Protein AF-A0A2T6IHK6-F1 (afdb_monomer_lite)

InterPro domains:
  IPR036866 Ribonuclease Z/Hydroxyacylglutathione hydrolase-like [G3DSA:3.60.15.10] (27-143)
  IPR036866 Ribonuclease Z/Hydroxyacylglutathione hydrolase-like [SSF56281] (45-145)
  IPR047151 Zinc phosphodiesterase ELAC protein 2-like [PTHR12553] (30-255)

Secondary structure (DSSP, 8-state):
-------------------S-S---------------------SPPPPEEEEEEPPPBPPPB-HHHHHHTTPPSSHHHHHHHTT--EEPTTT--EE-HHHHBPPPBPPPEEEEEE-SSHHHHHHHHHH----TTTEEEEEE-S-HHHHTSHHHHHHHHHT--SS-EEEE-STTSPPPSS-S-HHHHHHHHHHHHH-TTTS----S-----------------------------HHHHHTS-GGGEE--S-SS---GGGG--

Structure (mmCIF, N/CA/C/O backbone):
data_AF-A0A2T6IHK6-F1
#
_entry.id   AF-A0A2T6IHK6-F1
#
loop_
_atom_site.group_PDB
_atom_site.id
_atom_site.type_symbol
_atom_site.label_atom_id
_atom_site.label_alt_id
_atom_site.label_comp_id
_atom_site.label_asym_id
_atom_site.label_entity_id
_atom_site.label_seq_id
_atom_site.pdbx_PDB_ins_code
_atom_site.Cartn_x
_atom_site.Cartn_y
_atom_site.Cartn_z
_atom_site.occupancy
_atom_site.B_iso_or_equiv
_atom_site.auth_seq_id
_atom_site.auth_comp_id
_atom_site.auth_asym_id
_atom_site.auth_atom_id
_atom_site.pdbx_PDB_model_num
ATOM 1 N N . MET A 1 1 ? 18.477 96.559 -19.582 1.00 25.86 1 MET A N 1
ATOM 2 C CA . MET A 1 1 ? 18.852 97.080 -18.252 1.00 25.86 1 MET A CA 1
ATOM 3 C C . MET A 1 1 ? 18.098 96.263 -17.217 1.00 25.86 1 MET A C 1
ATOM 5 O O . MET A 1 1 ? 16.926 96.000 -17.450 1.00 25.86 1 MET A O 1
ATOM 9 N N . PRO A 1 2 ? 18.812 95.766 -16.204 1.00 45.34 2 PRO A N 1
ATOM 10 C CA . PRO A 1 2 ? 19.127 94.339 -16.030 1.00 45.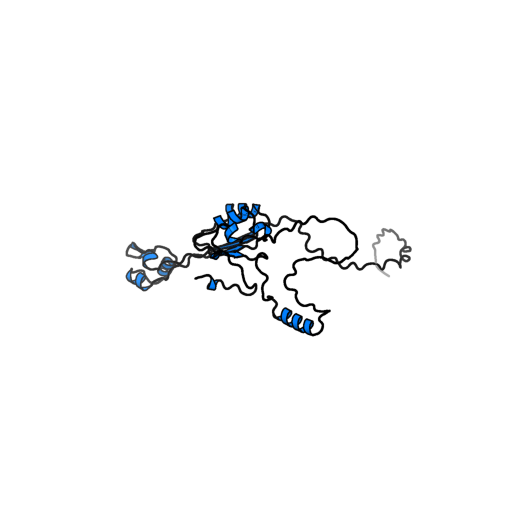34 2 PRO A CA 1
ATOM 11 C C . PRO A 1 2 ? 18.666 93.841 -14.643 1.00 45.34 2 PRO A C 1
ATOM 13 O O . PRO A 1 2 ? 18.027 94.611 -13.936 1.00 45.34 2 PRO A O 1
ATOM 16 N N . THR A 1 3 ? 18.817 92.563 -14.275 1.00 34.75 3 THR A N 1
ATOM 17 C CA . THR A 1 3 ? 19.933 91.982 -13.472 1.00 34.75 3 THR A CA 1
ATOM 18 C C . THR A 1 3 ? 19.587 90.500 -13.176 1.00 34.75 3 THR A C 1
ATOM 20 O O . THR A 1 3 ? 18.406 90.173 -13.159 1.00 34.75 3 THR A O 1
ATOM 23 N N . ASP A 1 4 ? 20.462 89.530 -12.888 1.00 32.34 4 ASP A N 1
ATOM 24 C CA . ASP A 1 4 ? 21.923 89.363 -12.892 1.00 32.34 4 ASP A CA 1
ATOM 25 C C . ASP A 1 4 ? 22.242 87.869 -12.584 1.00 32.34 4 ASP A C 1
ATOM 27 O O . ASP A 1 4 ? 21.415 87.200 -11.968 1.00 32.34 4 ASP A O 1
ATOM 31 N N . ALA A 1 5 ? 23.435 87.418 -13.010 1.00 33.62 5 ALA A N 1
ATOM 32 C CA . ALA A 1 5 ? 24.315 86.334 -12.517 1.00 33.62 5 ALA A CA 1
ATOM 33 C C . ALA A 1 5 ? 23.759 84.917 -12.205 1.00 33.62 5 ALA A C 1
ATOM 35 O O . ALA A 1 5 ? 22.734 84.740 -11.569 1.00 33.62 5 ALA A O 1
ATOM 36 N N . GLY A 1 6 ? 24.424 83.798 -12.509 1.00 28.27 6 GLY A N 1
ATOM 37 C CA . GLY A 1 6 ? 25.801 83.508 -12.919 1.00 28.27 6 GLY A CA 1
ATOM 38 C C . GLY A 1 6 ? 26.148 82.087 -12.426 1.00 28.27 6 GLY A C 1
ATOM 39 O O . GLY A 1 6 ? 25.626 81.659 -11.400 1.00 28.27 6 GLY A O 1
ATOM 40 N N . GLY A 1 7 ? 26.998 81.334 -13.136 1.00 27.78 7 GLY A N 1
ATOM 41 C CA . GLY A 1 7 ? 27.493 80.045 -12.623 1.00 27.78 7 GLY A CA 1
ATOM 42 C C . GLY A 1 7 ? 27.923 79.030 -13.679 1.00 27.78 7 GLY A C 1
ATOM 43 O O . GLY A 1 7 ? 27.184 78.118 -14.024 1.00 27.78 7 GLY A O 1
ATOM 44 N N . GLN A 1 8 ? 29.150 79.187 -14.157 1.00 27.50 8 GLN A N 1
ATOM 45 C CA . GLN A 1 8 ? 29.891 78.267 -15.012 1.00 27.50 8 GLN A CA 1
ATOM 46 C C . GLN A 1 8 ? 30.654 77.247 -14.156 1.00 27.50 8 GLN A C 1
ATOM 48 O O . GLN A 1 8 ? 31.367 77.671 -13.256 1.00 27.50 8 GLN A O 1
ATOM 53 N N . VAL A 1 9 ? 30.626 75.955 -14.509 1.00 30.45 9 VAL A N 1
ATOM 54 C CA . VAL A 1 9 ? 31.810 75.076 -14.421 1.00 30.45 9 VAL A CA 1
ATOM 55 C C . VAL A 1 9 ? 31.810 74.124 -15.618 1.00 30.45 9 VAL A C 1
ATOM 57 O O . VAL A 1 9 ? 30.879 73.352 -15.831 1.00 30.45 9 VAL A O 1
ATOM 60 N N . ARG A 1 10 ? 32.888 74.223 -16.398 1.00 26.08 10 ARG A N 1
ATOM 61 C CA . ARG A 1 10 ? 33.341 73.262 -17.406 1.00 26.08 10 ARG A CA 1
ATOM 62 C C . ARG A 1 10 ? 34.172 72.195 -16.699 1.00 26.08 10 ARG A C 1
ATOM 64 O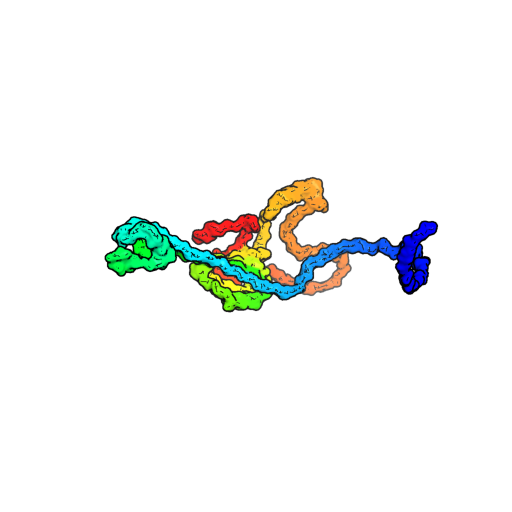 O . ARG A 1 10 ? 34.988 72.558 -15.859 1.00 26.08 10 ARG A O 1
ATOM 71 N N . THR A 1 11 ? 34.092 70.960 -17.170 1.00 28.58 11 THR A N 1
ATOM 72 C CA . THR A 1 11 ? 35.288 70.141 -17.413 1.00 28.58 11 THR A CA 1
ATOM 73 C C . THR A 1 11 ? 35.052 69.344 -18.689 1.00 28.58 11 THR A C 1
ATOM 75 O O . THR A 1 11 ? 34.073 68.607 -18.789 1.00 28.58 11 THR A O 1
ATOM 78 N N . ASP A 1 12 ? 35.930 69.584 -19.661 1.00 27.28 12 ASP A N 1
ATOM 79 C CA . ASP A 1 12 ? 36.077 68.881 -20.934 1.00 27.28 12 ASP A CA 1
ATOM 80 C C . ASP A 1 12 ? 36.330 67.376 -20.733 1.00 27.28 12 ASP A C 1
ATOM 82 O O . ASP A 1 12 ? 36.853 66.981 -19.697 1.00 27.28 12 ASP A O 1
ATOM 86 N N . PHE A 1 13 ? 36.015 66.549 -21.734 1.00 27.88 13 PHE A N 1
ATOM 87 C CA . PHE A 1 13 ? 37.023 65.862 -22.558 1.00 27.88 13 PHE A CA 1
ATOM 88 C C . PHE A 1 13 ? 36.348 65.304 -23.827 1.00 27.88 13 PHE A C 1
ATOM 90 O O . PHE A 1 13 ? 35.306 64.653 -23.752 1.00 27.88 13 PHE A O 1
ATOM 97 N N . GLY A 1 14 ? 36.934 65.635 -24.988 1.00 28.23 14 GLY A N 1
ATOM 98 C CA . GLY A 1 14 ? 36.565 65.168 -26.334 1.00 28.23 14 GLY A CA 1
ATOM 99 C C . GLY A 1 14 ? 36.441 63.641 -26.426 1.00 28.23 14 GLY A C 1
ATOM 100 O O . GLY A 1 14 ? 37.020 62.914 -25.629 1.00 28.23 14 GLY A O 1
ATOM 101 N N . GLY A 1 15 ? 35.630 63.086 -27.323 1.00 27.61 15 GLY A N 1
ATOM 102 C CA . GLY A 1 15 ? 35.691 63.320 -28.762 1.00 27.61 15 GLY A CA 1
ATOM 103 C C . GLY A 1 15 ? 36.773 62.413 -29.346 1.00 27.61 15 GLY A C 1
ATOM 104 O O . GLY A 1 15 ? 37.939 62.640 -29.053 1.00 27.61 15 GLY A O 1
ATOM 105 N N . GLU A 1 16 ? 36.391 61.378 -30.105 1.00 31.25 16 GLU A N 1
ATOM 106 C CA . GLU A 1 16 ? 36.689 61.267 -31.544 1.00 31.25 16 GLU A CA 1
ATOM 107 C C . GLU A 1 16 ? 36.390 59.851 -32.111 1.00 31.25 16 GLU A C 1
ATOM 109 O O . GLU A 1 16 ? 36.968 58.859 -31.682 1.00 31.25 16 GLU A O 1
ATOM 114 N N . LYS A 1 17 ? 35.511 59.837 -33.128 1.00 30.58 17 LYS A N 1
ATOM 115 C CA . LYS A 1 17 ? 35.458 58.972 -34.329 1.00 30.58 17 LYS A CA 1
ATOM 116 C C . LYS A 1 17 ? 35.060 57.488 -34.247 1.00 30.58 17 LYS A C 1
ATOM 118 O O . LYS A 1 17 ? 35.879 56.591 -34.082 1.00 30.58 17 LYS A O 1
ATOM 123 N N . ASP A 1 18 ? 33.787 57.278 -34.596 1.00 40.25 18 ASP A N 1
ATOM 124 C CA . ASP A 1 18 ? 33.345 56.333 -35.634 1.00 40.25 18 ASP A CA 1
ATOM 125 C C . ASP A 1 18 ? 34.256 56.379 -36.874 1.00 40.25 18 ASP A C 1
ATOM 127 O O . ASP A 1 18 ? 34.515 57.483 -37.351 1.00 40.25 18 ASP A O 1
ATOM 131 N N . GLU A 1 19 ? 34.653 55.220 -37.427 1.00 38.97 19 GLU A N 1
ATOM 132 C CA . GLU A 1 19 ? 34.693 55.000 -38.895 1.00 38.97 19 GLU A CA 1
ATOM 133 C C . GLU A 1 19 ? 35.060 53.580 -39.399 1.00 38.97 19 GLU A C 1
ATOM 135 O O . GLU A 1 19 ? 35.205 53.424 -40.607 1.00 38.97 19 GLU A O 1
ATOM 140 N N . ASP A 1 20 ? 35.136 52.517 -38.577 1.00 34.12 20 ASP A N 1
ATOM 141 C CA . ASP A 1 20 ? 35.745 51.245 -39.051 1.00 34.12 20 ASP A CA 1
ATOM 142 C C . ASP A 1 20 ? 34.901 49.949 -38.991 1.00 34.12 20 ASP A C 1
ATOM 144 O O . ASP A 1 20 ? 35.440 48.853 -39.116 1.00 34.12 20 ASP A O 1
ATOM 148 N N . GLU A 1 21 ? 33.567 50.009 -38.876 1.00 36.81 21 GLU A N 1
ATOM 149 C CA . GLU A 1 21 ? 32.743 48.782 -38.737 1.00 36.81 21 GLU A CA 1
ATOM 150 C C . GLU A 1 21 ? 31.652 48.576 -39.806 1.00 36.81 21 GLU A C 1
ATOM 152 O O . GLU A 1 21 ? 30.644 47.906 -39.585 1.00 36.81 21 GLU A O 1
ATOM 157 N N . ARG A 1 22 ? 31.847 49.109 -41.022 1.00 38.59 22 ARG A N 1
ATOM 158 C CA . ARG A 1 22 ? 30.912 48.914 -42.159 1.00 38.59 22 ARG A CA 1
ATOM 159 C C . ARG A 1 22 ? 31.415 48.015 -43.293 1.00 38.59 22 ARG A C 1
ATOM 161 O O . ARG A 1 22 ? 30.838 48.029 -44.379 1.00 38.59 22 ARG A O 1
ATOM 168 N N . ARG A 1 23 ? 32.434 47.178 -43.074 1.00 37.62 23 ARG A N 1
ATOM 169 C CA . ARG A 1 23 ? 32.936 46.265 -44.120 1.00 37.62 23 ARG A CA 1
ATOM 170 C C . ARG A 1 23 ? 33.194 44.844 -43.623 1.00 37.62 23 ARG A C 1
ATOM 172 O O . ARG A 1 23 ? 34.326 44.381 -43.613 1.00 37.62 23 ARG A O 1
ATOM 179 N N . SER A 1 24 ? 32.127 44.128 -43.281 1.00 34.72 24 SER A N 1
ATOM 180 C CA . SER A 1 24 ? 32.157 42.661 -43.130 1.00 34.72 24 SER A CA 1
ATOM 181 C C . SER A 1 24 ? 30.757 42.029 -43.164 1.00 34.72 24 SER A C 1
ATOM 183 O O . SER A 1 24 ? 30.433 41.121 -42.404 1.00 34.72 24 SER A O 1
ATOM 185 N N . THR A 1 25 ? 29.904 42.466 -44.093 1.00 36.78 25 THR A N 1
ATOM 186 C CA . THR A 1 25 ? 28.809 41.620 -44.588 1.00 36.78 25 THR A CA 1
ATOM 187 C C . THR A 1 25 ? 29.366 40.570 -45.553 1.00 36.78 25 THR A C 1
ATOM 189 O O . THR A 1 25 ? 30.254 40.875 -46.341 1.00 36.78 25 THR A O 1
ATOM 192 N N . GLU A 1 26 ? 28.781 39.368 -45.513 1.00 39.59 26 GLU A N 1
ATOM 193 C CA . GLU A 1 26 ? 28.996 38.212 -46.408 1.00 39.59 26 GLU A CA 1
ATOM 194 C C . GLU A 1 26 ? 30.118 37.228 -46.033 1.00 39.59 26 GLU A C 1
ATOM 196 O O . GLU A 1 26 ? 31.197 37.213 -46.620 1.00 39.59 26 GLU A O 1
ATOM 201 N N . LYS A 1 27 ? 29.805 36.303 -45.111 1.00 35.78 27 LYS A N 1
ATOM 202 C CA . LYS A 1 27 ? 29.942 34.836 -45.292 1.00 35.78 27 LYS A CA 1
ATOM 203 C C . LYS A 1 27 ? 29.718 34.107 -43.965 1.00 35.78 27 LYS A C 1
ATOM 205 O O . LYS A 1 27 ? 30.613 34.061 -43.130 1.00 35.78 27 LYS A O 1
ATOM 210 N N . LYS A 1 28 ? 28.545 33.480 -43.828 1.00 33.06 28 LYS A N 1
ATOM 211 C CA . LYS A 1 28 ? 28.324 32.105 -43.319 1.00 33.06 28 LYS A CA 1
ATOM 212 C C . LYS A 1 28 ? 26.829 31.889 -43.064 1.00 33.06 28 LYS A C 1
ATOM 214 O O . LYS A 1 28 ? 26.365 31.772 -41.938 1.00 33.06 28 LYS A O 1
ATOM 219 N N . ALA A 1 29 ? 26.074 31.798 -44.156 1.00 42.62 29 ALA A N 1
ATOM 220 C CA . ALA A 1 29 ? 24.903 30.936 -44.167 1.00 42.62 29 ALA A CA 1
ATOM 221 C C . ALA A 1 29 ? 25.430 29.492 -44.172 1.00 42.62 29 ALA A C 1
ATOM 223 O O . ALA A 1 29 ? 26.107 29.086 -45.116 1.00 42.62 29 ALA A O 1
ATOM 224 N N . GLY A 1 30 ? 25.207 28.744 -43.095 1.00 34.62 30 GLY A N 1
ATOM 225 C CA . GLY A 1 30 ? 25.671 27.365 -43.004 1.00 34.62 30 GLY A CA 1
ATOM 226 C C . GLY A 1 30 ? 25.342 26.731 -41.663 1.00 34.62 30 GLY A C 1
ATOM 227 O O . GLY A 1 30 ? 26.004 27.011 -40.673 1.00 34.62 30 GLY A O 1
ATOM 228 N N . HIS A 1 31 ? 24.351 25.838 -41.690 1.00 35.44 31 HIS A N 1
ATOM 229 C CA . HIS A 1 31 ? 23.889 24.983 -40.595 1.00 35.44 31 HIS A CA 1
ATOM 230 C C . HIS A 1 31 ? 23.099 25.692 -39.479 1.00 35.44 31 HIS A C 1
ATOM 232 O O . HIS A 1 31 ? 23.579 25.911 -38.371 1.00 35.44 31 HIS A O 1
ATOM 238 N N . LEU A 1 32 ? 21.807 25.932 -39.744 1.00 40.88 32 LEU A N 1
ATOM 239 C CA . LEU A 1 32 ? 20.783 25.797 -38.703 1.00 40.88 32 LEU A CA 1
ATOM 240 C C . LEU A 1 32 ? 20.829 24.337 -38.245 1.00 40.88 32 LEU A C 1
ATOM 242 O O . LEU A 1 32 ? 20.165 23.470 -38.811 1.00 40.88 32 LEU A O 1
ATOM 246 N N . GLY A 1 33 ? 21.717 24.054 -37.292 1.00 38.56 33 GLY A N 1
ATOM 247 C CA . GLY A 1 33 ? 21.760 22.770 -36.626 1.00 38.56 33 GLY A CA 1
ATOM 248 C C . GLY A 1 33 ? 20.376 22.522 -36.058 1.00 38.56 33 GLY A C 1
ATOM 249 O O . GLY A 1 33 ? 19.916 23.279 -35.205 1.00 38.56 33 GLY A O 1
ATOM 250 N N . VAL A 1 34 ? 19.709 21.479 -36.557 1.00 43.50 34 VAL A N 1
ATOM 251 C CA . VAL A 1 34 ? 18.612 20.834 -35.839 1.00 43.50 34 VAL A CA 1
ATOM 252 C C . VAL A 1 34 ? 19.128 20.696 -34.420 1.00 43.50 34 VAL A C 1
ATOM 254 O O . VAL A 1 34 ? 20.140 20.019 -34.224 1.00 43.50 34 VAL A O 1
ATOM 257 N N . SER A 1 35 ? 18.534 21.422 -33.470 1.00 45.28 35 SER A N 1
ATOM 258 C CA . SER A 1 35 ? 18.878 21.291 -32.062 1.00 45.28 35 SER A CA 1
ATOM 259 C C . SER A 1 35 ? 18.743 19.812 -31.767 1.00 45.28 35 SER A C 1
ATOM 261 O O . SER A 1 35 ? 17.632 19.282 -31.718 1.00 45.28 35 SER A O 1
ATOM 263 N N . LYS A 1 36 ? 19.883 19.114 -31.719 1.00 41.41 36 LYS A N 1
ATOM 264 C CA . LYS A 1 36 ? 19.937 17.708 -31.373 1.00 41.41 36 LYS A CA 1
ATOM 265 C C . LYS A 1 36 ? 19.292 17.697 -30.006 1.00 41.41 36 LYS A C 1
ATOM 267 O O . LYS A 1 36 ? 19.874 18.255 -29.081 1.00 41.41 36 LYS A O 1
ATOM 272 N N . TRP A 1 37 ? 18.065 17.185 -29.917 1.00 50.75 37 TRP A N 1
ATOM 273 C CA . TRP A 1 37 ? 17.433 16.900 -28.644 1.00 50.75 37 TRP A CA 1
ATOM 274 C C . TRP A 1 37 ? 18.415 15.977 -27.942 1.00 50.75 37 TRP A C 1
ATOM 276 O O . TRP A 1 37 ? 18.538 14.795 -28.263 1.00 50.75 37 TRP A O 1
ATOM 286 N N . GLN A 1 38 ? 19.225 16.568 -27.076 1.00 43.97 38 GLN A N 1
ATOM 287 C CA . GLN A 1 38 ? 20.072 15.850 -26.160 1.00 43.97 38 GLN A CA 1
ATOM 288 C C . GLN A 1 38 ? 19.073 15.352 -25.133 1.00 43.97 38 GLN A C 1
ATOM 290 O O . GLN A 1 38 ? 18.770 16.051 -24.173 1.00 43.97 38 GLN A O 1
ATOM 295 N N . GLY A 1 39 ? 18.436 14.215 -25.444 1.00 52.12 39 GLY A N 1
ATOM 296 C CA . GLY A 1 39 ? 17.611 13.502 -24.485 1.00 52.12 39 GLY A CA 1
ATOM 297 C C . GLY A 1 39 ? 18.401 13.457 -23.192 1.00 52.12 39 GLY A C 1
ATOM 298 O O . GLY A 1 39 ? 19.551 13.028 -23.223 1.00 52.12 39 GLY A O 1
ATOM 299 N N . GLU A 1 40 ? 17.804 14.040 -22.156 1.00 51.62 40 GLU A N 1
ATOM 300 C CA . GLU A 1 40 ? 18.292 14.184 -20.790 1.00 51.62 40 GLU A CA 1
ATOM 301 C C . GLU A 1 40 ? 19.659 13.533 -20.570 1.00 51.62 40 GLU A C 1
ATOM 303 O O . GLU A 1 40 ? 19.760 12.310 -20.434 1.00 51.62 40 GLU A O 1
ATOM 308 N N . GLN A 1 41 ? 20.726 14.337 -20.567 1.00 48.72 41 GLN A N 1
ATOM 309 C CA . GLN A 1 41 ? 21.981 13.891 -19.974 1.00 48.72 41 GLN A CA 1
ATOM 310 C C . GLN A 1 41 ? 21.650 13.425 -18.550 1.00 48.72 41 GLN A C 1
ATOM 312 O O . GLN A 1 41 ? 21.318 14.238 -17.689 1.00 48.72 41 GLN A O 1
ATOM 317 N N . ARG A 1 42 ? 21.633 12.105 -18.323 1.00 55.94 42 ARG A N 1
ATOM 318 C CA . ARG A 1 42 ? 21.369 11.500 -17.013 1.00 55.94 42 ARG A CA 1
ATOM 319 C C . ARG A 1 42 ? 22.617 11.628 -16.143 1.00 55.94 42 ARG A C 1
ATOM 321 O O . ARG A 1 42 ? 23.214 10.624 -15.785 1.00 55.94 42 ARG A O 1
ATOM 328 N N . ASP A 1 43 ? 22.982 12.855 -15.803 1.00 58.91 43 ASP A N 1
ATOM 329 C CA . ASP A 1 43 ? 24.092 13.140 -14.902 1.00 58.91 43 ASP A CA 1
ATOM 330 C C . ASP A 1 43 ? 23.544 13.709 -13.590 1.00 58.91 43 ASP A C 1
ATOM 332 O O . ASP A 1 43 ? 23.408 14.920 -13.430 1.00 58.91 43 ASP A O 1
ATOM 336 N N . GLN A 1 44 ? 23.169 12.798 -12.682 1.00 55.12 44 GLN A N 1
ATOM 337 C CA . GLN A 1 44 ? 23.296 12.896 -11.218 1.00 55.12 44 GLN A CA 1
ATOM 338 C C . GLN A 1 44 ? 22.737 11.615 -10.563 1.00 55.12 44 GLN A C 1
ATOM 340 O O . GLN A 1 44 ? 21.757 11.063 -11.080 1.00 55.12 44 GLN A O 1
ATOM 345 N N . PRO A 1 45 ? 23.329 11.120 -9.453 1.00 55.59 45 PRO A N 1
ATOM 346 C CA . PRO A 1 45 ? 22.728 10.043 -8.671 1.00 55.59 45 PRO A CA 1
ATOM 347 C C . PRO A 1 45 ? 21.321 10.485 -8.277 1.00 55.59 45 PRO A C 1
ATOM 349 O O . PRO A 1 45 ? 21.140 11.520 -7.639 1.00 55.59 45 PRO A O 1
ATOM 352 N N . ARG A 1 46 ? 20.312 9.751 -8.746 1.00 68.38 46 ARG A N 1
ATOM 353 C CA . ARG A 1 46 ? 18.928 10.067 -8.404 1.00 68.38 46 ARG A CA 1
ATOM 354 C C . ARG A 1 46 ? 18.680 9.545 -6.996 1.00 68.38 46 ARG A C 1
ATOM 356 O O . ARG A 1 46 ? 18.992 8.395 -6.684 1.00 68.38 46 ARG A O 1
ATOM 363 N N . ASP A 1 47 ? 18.141 10.399 -6.142 1.00 79.00 47 ASP A N 1
ATOM 364 C CA . ASP A 1 47 ? 17.720 9.975 -4.817 1.00 79.00 47 ASP A CA 1
ATOM 365 C C . ASP A 1 47 ? 16.663 8.870 -4.940 1.00 79.00 47 ASP A C 1
ATOM 367 O O . ASP A 1 47 ? 15.780 8.916 -5.799 1.00 79.00 47 ASP A O 1
ATOM 371 N N . CYS A 1 48 ? 16.755 7.862 -4.074 1.00 85.25 48 CYS A N 1
ATOM 372 C CA . CYS A 1 48 ? 15.659 6.924 -3.867 1.00 85.25 48 CYS A CA 1
ATOM 373 C C . CYS A 1 48 ? 14.543 7.643 -3.123 1.00 85.25 48 CYS A C 1
ATOM 375 O O . CYS A 1 48 ? 14.777 8.228 -2.062 1.00 85.25 48 CYS A O 1
ATOM 377 N N . VAL A 1 49 ? 13.320 7.529 -3.626 1.00 89.88 49 VAL A N 1
ATOM 378 C CA . VAL A 1 49 ? 12.145 8.100 -2.975 1.00 89.88 49 VAL A CA 1
ATOM 379 C C . VAL A 1 49 ? 11.212 6.970 -2.566 1.00 89.88 49 VAL A C 1
ATOM 381 O O . VAL A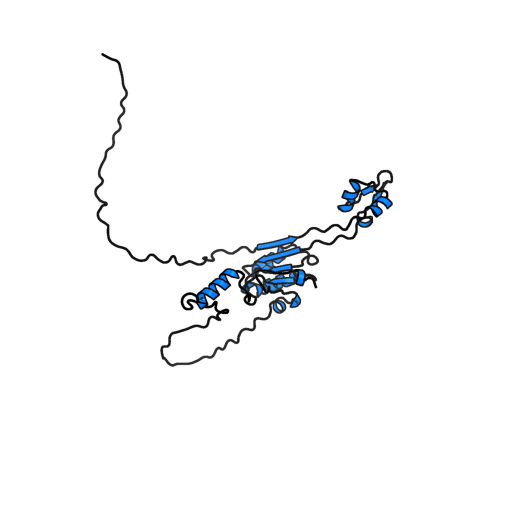 1 49 ? 10.867 6.099 -3.365 1.00 89.88 49 VAL A O 1
ATOM 384 N N . ALA A 1 50 ? 10.808 6.982 -1.297 1.00 94.62 50 ALA A N 1
ATOM 385 C CA . ALA A 1 50 ? 9.835 6.049 -0.755 1.00 94.62 50 ALA A CA 1
ATOM 386 C C . ALA A 1 50 ? 8.784 6.802 0.069 1.00 94.62 50 ALA A C 1
ATOM 388 O O . ALA A 1 50 ? 9.122 7.588 0.955 1.00 94.62 50 ALA A O 1
ATOM 389 N N . TYR A 1 51 ? 7.510 6.537 -0.209 1.00 96.00 51 TYR A N 1
ATOM 390 C CA . TYR A 1 51 ? 6.369 7.114 0.493 1.00 96.00 51 TYR A CA 1
ATOM 391 C C . TYR A 1 51 ? 5.595 6.020 1.217 1.00 96.00 51 TYR A C 1
ATOM 393 O O . TYR A 1 51 ? 5.150 5.056 0.597 1.00 96.00 51 TYR A O 1
ATOM 401 N N . VAL A 1 52 ? 5.385 6.204 2.519 1.00 96.44 52 VAL A N 1
ATOM 402 C CA . VAL A 1 52 ? 4.487 5.365 3.317 1.00 96.44 52 VAL A CA 1
ATOM 403 C C . VAL A 1 52 ? 3.211 6.150 3.573 1.00 96.44 52 VAL A C 1
ATOM 405 O O . VAL A 1 52 ? 3.202 7.122 4.327 1.00 96.44 52 VAL A O 1
ATOM 408 N N . LEU A 1 53 ? 2.126 5.725 2.942 1.00 96.25 53 LEU A N 1
ATOM 409 C CA . LEU A 1 53 ? 0.796 6.257 3.176 1.00 96.25 53 LEU A CA 1
ATOM 410 C C . LEU A 1 53 ? 0.158 5.407 4.269 1.00 96.25 53 LEU A C 1
ATOM 412 O O . LEU A 1 53 ? 0.051 4.192 4.124 1.00 96.25 53 LEU A O 1
ATOM 416 N N . SER A 1 54 ? -0.245 6.031 5.372 1.00 94.88 54 SER A N 1
ATOM 417 C CA . SER A 1 54 ? -0.927 5.341 6.465 1.00 94.88 54 SER A CA 1
ATOM 418 C C . SER A 1 54 ? -2.260 6.005 6.751 1.00 94.88 54 SER A C 1
ATOM 420 O O . SER A 1 54 ? -2.354 7.227 6.877 1.00 94.88 54 SER A O 1
ATOM 422 N N . TRP A 1 55 ? -3.298 5.184 6.851 1.00 94.94 55 TRP A N 1
ATOM 423 C CA . TRP A 1 55 ? -4.621 5.638 7.239 1.00 94.94 55 TRP A CA 1
ATOM 424 C C . TRP A 1 55 ? -4.813 5.415 8.742 1.00 94.94 55 TRP A C 1
ATOM 426 O O . TRP A 1 55 ? -4.334 4.408 9.277 1.00 94.94 55 TRP A O 1
ATOM 436 N N . PRO A 1 56 ? -5.487 6.339 9.449 1.00 91.31 56 PRO A N 1
ATOM 437 C CA . PRO A 1 56 ? -5.791 6.162 10.862 1.00 91.31 56 PRO A CA 1
ATOM 438 C C . PRO A 1 56 ? -6.792 5.020 11.063 1.00 91.31 56 PRO A C 1
ATOM 440 O O . PRO A 1 56 ? -7.552 4.667 10.160 1.00 91.31 56 PRO A O 1
ATOM 443 N N . GLN A 1 57 ? -6.814 4.461 12.273 1.00 89.25 57 GLN A N 1
ATOM 444 C CA . GLN A 1 57 ? -7.847 3.510 12.670 1.00 89.25 57 GLN A CA 1
ATOM 445 C C . GLN A 1 57 ? -9.232 4.149 12.545 1.00 89.25 57 GLN A C 1
ATOM 447 O O . GLN A 1 57 ? -9.462 5.261 13.022 1.00 89.25 57 GLN A O 1
ATOM 452 N N . ILE A 1 58 ? -10.164 3.418 11.939 1.00 89.81 58 ILE A N 1
ATOM 453 C CA . ILE A 1 58 ? -11.561 3.823 11.863 1.00 89.81 58 ILE A CA 1
ATOM 454 C C . ILE A 1 58 ? -12.220 3.394 13.179 1.00 89.81 58 ILE A C 1
ATOM 456 O O . ILE A 1 58 ? -12.275 2.192 13.462 1.00 89.81 58 ILE A O 1
ATOM 460 N N . PRO A 1 59 ? -12.698 4.337 14.010 1.00 87.25 59 PRO A N 1
ATOM 461 C CA . PRO A 1 59 ? -13.339 3.992 15.269 1.00 87.25 59 PRO A CA 1
ATOM 462 C C . PRO A 1 59 ? -14.620 3.199 15.007 1.00 87.25 59 PRO A C 1
ATOM 464 O O . PRO A 1 59 ? -15.352 3.455 14.047 1.00 87.25 59 PRO A O 1
ATOM 467 N N . GLY A 1 60 ? -14.897 2.235 15.881 1.00 90.44 60 GLY A N 1
ATOM 468 C CA . GLY A 1 60 ? -16.097 1.422 15.772 1.00 90.44 60 GLY A CA 1
ATOM 469 C C . GLY A 1 60 ? -17.373 2.237 15.977 1.00 90.44 60 GLY A C 1
ATOM 470 O O . GLY A 1 60 ? -17.379 3.347 16.519 1.00 90.44 60 GLY A O 1
ATOM 471 N N . ARG A 1 61 ? -18.499 1.674 15.536 1.00 93.25 61 ARG A N 1
ATOM 472 C CA . ARG A 1 61 ? -19.805 2.323 15.678 1.00 93.25 61 ARG A CA 1
ATOM 473 C C . ARG A 1 61 ? -20.131 2.532 17.158 1.00 93.25 61 ARG A C 1
ATOM 475 O O . ARG A 1 61 ? -20.165 1.572 17.921 1.00 93.25 61 ARG A O 1
ATOM 482 N N . PHE A 1 62 ? -20.439 3.768 17.537 1.00 95.44 62 PHE A N 1
ATOM 483 C CA . PHE A 1 62 ? -20.955 4.091 18.866 1.00 95.44 62 PHE A CA 1
ATOM 484 C C . PHE A 1 62 ? -22.429 3.677 18.993 1.00 95.44 62 PHE A C 1
ATOM 486 O O . PHE A 1 62 ? -23.221 3.892 18.069 1.00 95.44 62 PHE A O 1
ATOM 493 N N . PHE A 1 63 ? -22.800 3.119 20.145 1.00 95.69 63 PHE A N 1
ATOM 494 C CA . PHE A 1 63 ? -24.145 2.658 20.483 1.00 95.69 63 PHE A CA 1
ATOM 495 C C . PHE A 1 63 ? -24.743 3.528 21.608 1.00 95.69 63 PHE A C 1
ATOM 497 O O . PHE A 1 63 ? -24.555 3.222 22.790 1.00 95.69 63 PHE A O 1
ATOM 504 N N . PRO A 1 64 ? -25.507 4.589 21.271 1.00 95.00 64 PRO A N 1
ATOM 505 C CA . PRO A 1 64 ? -26.092 5.504 22.253 1.00 95.00 64 PRO A CA 1
ATOM 506 C C . PRO A 1 64 ? -26.942 4.816 23.318 1.00 95.00 64 PRO A C 1
ATOM 508 O O . PRO A 1 64 ? -26.914 5.218 24.478 1.00 95.00 64 PRO A O 1
ATOM 511 N N . ASP A 1 65 ? -27.676 3.768 22.948 1.00 96.19 65 ASP A N 1
ATOM 512 C CA . ASP A 1 65 ? -28.570 3.076 23.877 1.00 96.19 65 ASP A CA 1
ATOM 513 C C . ASP A 1 65 ? -27.797 2.283 24.938 1.00 96.19 65 ASP A C 1
ATOM 515 O O . ASP A 1 65 ? -28.205 2.265 26.098 1.00 96.19 65 ASP A O 1
ATOM 519 N N . LYS A 1 66 ? -26.619 1.734 24.593 1.00 95.81 66 LYS A N 1
ATOM 520 C CA . LYS A 1 66 ? -25.708 1.122 25.576 1.00 95.81 66 LYS A CA 1
ATOM 521 C C . LYS A 1 66 ? -25.178 2.168 26.558 1.00 95.81 66 LYS A C 1
ATOM 523 O O . LYS A 1 66 ? -25.182 1.936 27.761 1.00 95.81 66 LYS A O 1
ATOM 528 N N . ALA A 1 67 ? -24.785 3.343 26.063 1.00 94.44 67 ALA A N 1
ATOM 529 C CA . ALA A 1 67 ? -24.304 4.431 26.914 1.00 94.44 67 ALA A CA 1
ATOM 530 C C . ALA A 1 67 ? -25.398 4.956 27.865 1.00 94.44 67 ALA A C 1
ATOM 532 O O . ALA A 1 67 ? -25.137 5.166 29.049 1.00 94.44 67 ALA A O 1
ATOM 533 N N . LYS A 1 68 ? -26.642 5.086 27.381 1.00 93.56 68 LYS A N 1
ATOM 534 C CA . LYS A 1 68 ? -27.803 5.448 28.214 1.00 93.56 68 LYS A CA 1
ATOM 535 C C . LYS A 1 68 ? -28.105 4.393 29.279 1.00 93.56 68 LYS A C 1
ATOM 537 O O . LYS A 1 68 ? -28.355 4.753 30.425 1.00 93.56 68 LYS A O 1
ATOM 542 N N . ALA A 1 69 ? -28.048 3.106 28.930 1.00 94.88 69 ALA A N 1
ATOM 543 C CA . ALA A 1 69 ? -28.216 2.014 29.893 1.00 94.88 69 ALA A CA 1
ATOM 544 C C . ALA A 1 69 ? -27.135 2.042 30.990 1.00 94.88 69 ALA A C 1
ATOM 546 O O . ALA A 1 69 ? -27.395 1.687 32.138 1.00 94.88 69 ALA A O 1
ATOM 547 N N . LEU A 1 70 ? -25.943 2.546 30.659 1.00 93.62 70 LEU A N 1
ATOM 548 C CA . LEU A 1 70 ? -24.851 2.795 31.598 1.00 93.62 70 LEU A CA 1
ATOM 549 C C . LEU A 1 70 ? -24.931 4.162 32.303 1.00 93.62 70 LEU A C 1
ATOM 551 O O . LEU A 1 70 ? -23.952 4.575 32.924 1.00 93.62 70 LEU A O 1
ATOM 555 N N . ARG A 1 71 ? -26.080 4.849 32.242 1.00 93.31 71 ARG A N 1
ATOM 556 C CA . ARG A 1 71 ? -26.331 6.158 32.875 1.00 93.31 71 ARG A CA 1
ATOM 557 C C . ARG A 1 71 ? -25.374 7.271 32.438 1.00 93.31 71 ARG A C 1
ATOM 559 O O . ARG A 1 71 ? -25.279 8.296 33.105 1.00 93.31 71 ARG A O 1
ATOM 566 N N . VAL A 1 72 ? -24.698 7.118 31.298 1.00 94.12 72 VAL A N 1
ATOM 567 C CA . VAL A 1 72 ? -23.875 8.194 30.742 1.00 94.12 72 VAL A CA 1
ATOM 568 C C . VAL A 1 72 ? -24.816 9.290 30.225 1.00 94.12 72 VAL A C 1
ATOM 570 O O . VAL A 1 72 ? -25.663 9.002 29.370 1.00 94.12 72 VAL A O 1
ATOM 573 N N . PRO A 1 73 ? -24.706 10.541 30.707 1.00 91.56 73 PRO A N 1
ATOM 574 C CA . PRO A 1 73 ? -25.556 11.622 30.233 1.00 91.56 73 PRO A CA 1
ATOM 575 C C . PRO A 1 73 ? -25.258 11.931 28.762 1.00 91.56 73 PRO A C 1
ATOM 577 O O . PRO A 1 73 ? -24.106 11.932 28.319 1.00 91.56 73 PRO A O 1
ATOM 580 N N . VAL A 1 74 ? -26.317 12.208 28.001 1.00 92.25 74 VAL A N 1
ATOM 581 C CA . VAL A 1 74 ? -26.201 12.599 26.592 1.00 92.25 74 VAL A CA 1
ATOM 582 C C . VAL A 1 74 ? -25.466 13.935 26.508 1.00 92.25 74 VAL A C 1
ATOM 584 O O . VAL A 1 74 ? -25.814 14.880 27.212 1.00 92.25 74 VAL A O 1
ATOM 587 N N . GLY A 1 75 ? -24.460 14.021 25.638 1.00 92.69 75 GLY A N 1
ATOM 588 C CA . GLY A 1 75 ? -23.674 15.239 25.461 1.00 92.69 75 GLY A CA 1
ATOM 589 C C . GLY A 1 75 ? -22.190 14.949 25.219 1.00 92.69 75 GLY A C 1
ATOM 590 O O . GLY A 1 75 ? -21.863 13.924 24.616 1.00 92.69 75 GLY A O 1
ATOM 591 N N . PRO A 1 76 ? -21.274 15.818 25.687 1.00 94.06 76 PRO A N 1
ATOM 592 C CA . PRO A 1 76 ? -19.842 15.722 25.389 1.00 94.06 76 PRO A CA 1
ATOM 593 C C . PRO A 1 76 ? -19.196 14.378 25.758 1.00 94.06 76 PRO A C 1
ATOM 595 O O . PRO A 1 76 ? -18.284 13.925 25.067 1.00 94.06 76 PRO A O 1
ATOM 598 N N . LEU A 1 77 ? -19.695 13.697 26.796 1.00 93.06 77 LEU A N 1
ATOM 599 C CA . LEU A 1 77 ? -19.167 12.398 27.233 1.00 93.06 77 LEU A CA 1
ATOM 600 C C . LEU A 1 77 ? -19.346 11.292 26.182 1.00 93.06 77 LEU A C 1
ATOM 602 O O . LEU A 1 77 ? -18.499 10.408 26.086 1.00 93.06 77 LEU A O 1
ATOM 606 N N . PHE A 1 78 ? -20.385 11.365 25.340 1.00 94.56 78 PHE A N 1
ATOM 607 C CA . PHE A 1 78 ? -20.551 10.428 24.221 1.00 94.56 78 PHE A CA 1
ATOM 608 C C . PHE A 1 78 ? -19.444 10.609 23.180 1.00 94.56 78 PHE A C 1
ATOM 610 O O . PHE A 1 78 ? -18.930 9.627 22.652 1.00 94.56 78 PHE A O 1
ATOM 617 N N . GLY A 1 79 ? -19.062 11.859 22.897 1.00 92.25 79 GLY A N 1
ATOM 618 C CA . GLY A 1 79 ? -17.969 12.170 21.975 1.00 92.25 79 GLY A CA 1
ATOM 619 C C . GLY A 1 79 ? -16.630 11.636 22.479 1.00 92.25 79 GLY A C 1
ATOM 620 O O . GLY A 1 79 ? -15.904 11.005 21.719 1.00 92.25 79 GLY A O 1
ATOM 621 N N . ARG A 1 80 ? -16.350 11.805 23.776 1.00 93.69 80 ARG A N 1
ATOM 622 C CA . ARG A 1 80 ? -15.137 11.277 24.421 1.00 93.69 80 ARG A CA 1
ATOM 623 C C . ARG A 1 80 ? -15.057 9.751 24.329 1.00 93.69 80 ARG A C 1
ATOM 625 O O . ARG A 1 80 ? -14.061 9.226 23.843 1.00 93.69 80 ARG A O 1
ATOM 632 N N . LEU A 1 81 ? -16.147 9.054 24.660 1.00 93.38 81 LEU A N 1
ATOM 633 C CA . LEU A 1 81 ? -16.238 7.595 24.513 1.00 93.38 81 LEU A CA 1
ATOM 634 C C . LEU A 1 81 ? -16.060 7.142 23.059 1.00 93.38 81 LEU A C 1
ATOM 636 O O . LEU A 1 81 ? -15.331 6.190 22.789 1.00 93.38 81 LEU A O 1
ATOM 640 N N . LYS A 1 82 ? -16.681 7.842 22.103 1.00 91.06 82 LYS A N 1
ATOM 641 C CA . LYS A 1 82 ? -16.523 7.559 20.669 1.00 91.06 82 LYS A CA 1
ATOM 642 C C . LYS A 1 82 ? -15.081 7.760 20.183 1.00 91.06 82 LYS A C 1
ATOM 644 O O . LYS A 1 82 ? -14.653 7.058 19.272 1.00 91.06 82 LYS A O 1
ATOM 649 N N . ASN A 1 83 ? -14.341 8.684 20.791 1.00 89.25 83 ASN A N 1
ATOM 650 C CA . ASN A 1 83 ? -12.943 8.969 20.466 1.00 89.25 83 ASN A CA 1
ATOM 651 C C . ASN A 1 83 ? -11.946 8.031 21.167 1.00 89.25 83 ASN A C 1
ATOM 653 O O . ASN A 1 83 ? -10.742 8.199 20.998 1.00 89.25 83 ASN A O 1
ATOM 657 N N . GLY A 1 84 ? -12.423 7.041 21.927 1.00 90.38 84 GLY A N 1
ATOM 658 C CA . GLY A 1 84 ? -11.555 6.082 22.608 1.00 90.38 84 GLY A CA 1
ATOM 659 C C . GLY A 1 84 ? -11.133 6.501 24.019 1.00 90.38 84 GLY A C 1
ATOM 660 O O . GLY A 1 84 ? -10.283 5.844 24.613 1.00 90.38 84 GLY A O 1
ATOM 661 N N . GLU A 1 85 ? -11.723 7.553 24.590 1.00 93.31 85 GLU A N 1
ATOM 662 C CA . GLU A 1 85 ? -11.441 7.961 25.967 1.00 93.31 85 GLU A CA 1
ATOM 663 C C . GLU A 1 85 ? -12.395 7.288 26.958 1.00 93.31 85 GLU A C 1
ATOM 665 O O . GLU A 1 85 ? -13.617 7.339 26.803 1.00 93.31 85 GLU A O 1
ATOM 670 N N . SER A 1 86 ? -11.841 6.723 28.031 1.00 95.38 86 SER A N 1
ATOM 671 C CA . SER A 1 86 ? -12.624 6.308 29.197 1.00 95.38 86 SER A CA 1
ATOM 672 C C . SER A 1 86 ? -13.110 7.531 29.971 1.00 95.38 86 SER A C 1
ATOM 674 O O . SER A 1 86 ? -12.367 8.496 30.167 1.00 95.38 86 SER A O 1
ATOM 676 N N . ILE A 1 87 ? -14.357 7.489 30.434 1.00 95.06 87 ILE A N 1
ATOM 677 C CA . ILE A 1 87 ? -14.980 8.585 31.184 1.00 95.06 87 ILE A CA 1
ATOM 678 C C . ILE A 1 87 ? -15.499 8.088 32.524 1.00 95.06 87 ILE A C 1
ATOM 680 O O . ILE A 1 87 ? -15.879 6.929 32.662 1.00 95.06 87 ILE A O 1
ATOM 684 N N . GLU A 1 88 ? -15.552 8.981 33.502 1.00 94.75 88 GLU A N 1
ATOM 685 C CA . GLU A 1 88 ? -16.239 8.751 34.768 1.00 94.75 88 GLU A CA 1
ATOM 686 C C . GLU A 1 88 ? -17.681 9.264 34.670 1.00 94.75 88 GLU A C 1
ATOM 688 O O . GLU A 1 88 ? -17.928 10.356 34.148 1.00 94.75 88 GLU A O 1
ATOM 693 N N . VAL A 1 89 ? -18.643 8.470 35.140 1.00 92.00 89 VAL A N 1
ATOM 694 C CA . VAL A 1 89 ? -20.059 8.847 35.173 1.00 92.00 89 VAL A CA 1
ATOM 695 C C . VAL A 1 89 ? -20.288 9.840 36.320 1.00 92.00 89 VAL A C 1
ATOM 697 O O . VAL A 1 89 ? -20.074 9.480 37.483 1.00 92.00 89 VAL A O 1
ATOM 700 N N . PRO A 1 90 ? -20.756 11.072 36.033 1.00 88.56 90 PRO A N 1
ATOM 701 C CA . PRO A 1 90 ? -20.983 12.079 37.065 1.00 88.56 90 PRO A CA 1
ATOM 702 C C . PRO A 1 90 ? -21.960 11.595 38.142 1.00 88.56 90 PRO A C 1
ATOM 704 O O . PRO A 1 90 ? -23.032 11.082 37.828 1.00 88.56 90 PRO A O 1
ATOM 707 N N . GLY A 1 91 ? -21.598 11.776 39.413 1.00 85.50 91 GLY A N 1
ATOM 708 C CA . GLY A 1 91 ? -22.434 11.424 40.568 1.00 85.50 91 GLY A CA 1
ATOM 709 C C . GLY A 1 91 ? -22.416 9.945 40.974 1.00 85.50 91 GLY A C 1
ATOM 710 O O . GLY A 1 91 ? -22.838 9.636 42.083 1.00 85.50 91 GLY A O 1
ATOM 711 N N . GLU A 1 92 ? -21.904 9.045 40.130 1.00 80.25 92 GLU A N 1
ATOM 712 C CA . GLU A 1 92 ? -21.815 7.603 40.420 1.00 80.25 92 GLU A CA 1
ATOM 713 C C . GLU A 1 92 ? -20.363 7.129 40.611 1.00 80.25 92 GLU A C 1
ATOM 715 O O . GLU A 1 92 ? -20.129 6.078 41.201 1.00 80.25 92 GLU A O 1
ATOM 720 N N . GLY A 1 93 ? -19.382 7.885 40.101 1.00 84.62 93 GLY A N 1
ATOM 721 C CA . GLY A 1 93 ? -17.951 7.574 40.217 1.00 84.62 93 GLY A CA 1
ATOM 722 C C . GLY A 1 93 ? -17.482 6.385 39.370 1.00 84.62 93 GLY A C 1
ATOM 723 O O . GLY A 1 93 ? -16.319 5.987 39.412 1.00 84.62 93 GLY A O 1
ATOM 724 N N . ARG A 1 94 ? -18.386 5.774 38.596 1.00 91.62 94 ARG A N 1
ATOM 725 C CA . ARG A 1 94 ? -18.092 4.590 37.785 1.00 91.62 94 ARG A CA 1
ATOM 726 C C . ARG A 1 94 ? -17.383 4.974 36.490 1.00 91.62 94 ARG A C 1
ATOM 728 O O . ARG A 1 94 ? -17.861 5.838 35.761 1.00 91.62 94 ARG A O 1
ATOM 735 N N . ILE A 1 95 ? -16.313 4.259 36.146 1.00 95.44 95 ILE A N 1
ATOM 736 C CA . ILE A 1 95 ? -15.616 4.421 34.864 1.00 95.44 95 ILE A CA 1
ATOM 737 C C . ILE A 1 95 ? -16.302 3.580 33.779 1.00 95.44 95 ILE A C 1
ATOM 739 O O . ILE A 1 95 ? -16.481 2.372 33.933 1.00 95.44 95 ILE A O 1
ATOM 743 N N . VAL A 1 96 ? -16.660 4.221 32.668 1.00 95.19 96 VAL A N 1
ATOM 744 C CA . VAL A 1 96 ? -17.159 3.580 31.445 1.00 95.19 96 VAL A CA 1
ATOM 745 C C . VAL A 1 96 ? -16.071 3.662 30.380 1.00 95.19 96 VAL A C 1
ATOM 747 O O . VAL A 1 96 ? -15.531 4.738 30.117 1.00 95.19 96 VAL A O 1
ATOM 750 N N . THR A 1 97 ? -15.752 2.522 29.769 1.00 95.44 97 THR A N 1
ATOM 751 C CA . THR A 1 97 ? -14.748 2.427 28.701 1.00 95.44 97 THR A CA 1
ATOM 752 C C . THR A 1 97 ? -15.406 2.427 27.315 1.00 95.44 97 THR A C 1
ATOM 754 O O . THR A 1 97 ? -16.560 2.002 27.185 1.00 95.44 97 THR A O 1
ATOM 757 N N . PRO A 1 98 ? -14.692 2.864 26.259 1.00 94.06 98 PRO A N 1
ATOM 758 C CA . PRO A 1 98 ? -15.193 2.849 24.884 1.00 94.06 98 PRO A CA 1
ATOM 759 C C . PRO A 1 98 ? -15.732 1.486 24.444 1.00 94.06 98 PRO A C 1
ATOM 761 O O . PRO A 1 98 ? -16.816 1.430 23.880 1.00 94.06 98 PRO A O 1
ATOM 764 N N . ASP A 1 99 ? -15.051 0.383 24.765 1.00 94.00 99 ASP A N 1
ATOM 765 C CA . ASP A 1 99 ? -15.436 -0.970 24.320 1.00 94.00 99 ASP A CA 1
ATOM 766 C C . ASP A 1 99 ? -16.805 -1.434 24.849 1.00 94.00 99 ASP A C 1
ATOM 768 O O . ASP A 1 99 ? -17.448 -2.309 24.270 1.00 94.00 99 ASP A O 1
ATOM 772 N N . GLN A 1 100 ? -17.297 -0.831 25.937 1.00 94.25 100 GLN A N 1
ATOM 773 C CA . GLN A 1 100 ? -18.629 -1.132 26.475 1.00 94.25 100 GLN A CA 1
ATOM 774 C C . GLN A 1 100 ? -19.752 -0.534 25.613 1.00 94.25 100 GLN A C 1
ATOM 776 O O . GLN A 1 100 ? -20.889 -1.015 25.632 1.00 94.25 100 GLN A O 1
ATOM 781 N N . VAL A 1 101 ? -19.452 0.525 24.855 1.00 95.44 101 VAL A N 1
ATOM 782 C CA . VAL A 1 101 ? -20.439 1.347 24.135 1.00 95.44 101 VAL A CA 1
ATOM 783 C C . VAL A 1 101 ? -20.121 1.531 22.651 1.00 95.44 101 VAL A C 1
ATOM 785 O O . VAL A 1 101 ? -20.987 1.980 21.906 1.00 95.44 101 VAL A O 1
ATOM 788 N N . CYS A 1 102 ? -18.933 1.150 22.198 1.00 94.62 102 CYS A N 1
ATOM 789 C CA . CYS A 1 102 ? -18.487 1.161 20.811 1.00 94.62 102 CYS A CA 1
ATOM 790 C C . CYS A 1 102 ? -18.296 -0.277 20.314 1.00 94.62 102 CYS A C 1
ATOM 792 O O . CYS A 1 102 ? -17.956 -1.175 21.077 1.00 94.62 102 CYS A O 1
ATOM 794 N N . GLY A 1 103 ? -18.534 -0.510 19.024 1.00 92.81 103 GLY A N 1
ATOM 795 C CA . GLY A 1 103 ? -18.077 -1.734 18.362 1.00 92.81 103 GLY A CA 1
ATOM 796 C C . GLY A 1 103 ? -16.551 -1.746 18.191 1.00 92.81 103 GLY A C 1
ATOM 797 O O . GLY A 1 103 ? -15.913 -0.712 18.406 1.00 92.81 103 GLY A O 1
ATOM 798 N N . PRO A 1 104 ? -15.961 -2.872 17.755 1.00 90.50 104 PRO A N 1
ATOM 799 C CA . PRO A 1 104 ? -14.543 -2.910 17.414 1.00 90.50 104 PRO A CA 1
ATOM 800 C C . PRO A 1 104 ? -14.239 -1.919 16.279 1.00 90.50 104 PRO A C 1
ATOM 802 O O . PRO A 1 104 ? -15.028 -1.767 15.341 1.00 90.50 104 PRO A O 1
ATOM 805 N N . GLY A 1 105 ? -13.105 -1.225 16.380 1.00 88.19 105 GLY A N 1
ATOM 806 C CA . GLY A 1 105 ? -12.583 -0.397 15.293 1.00 88.19 105 GLY A CA 1
ATOM 807 C C . GLY A 1 105 ? -12.026 -1.247 14.152 1.00 88.19 105 GLY A C 1
ATOM 808 O O . GLY A 1 105 ? -11.716 -2.422 14.331 1.00 88.19 105 GLY A O 1
ATOM 809 N N . THR A 1 106 ? -11.890 -0.650 12.971 1.00 89.94 106 THR A N 1
ATOM 810 C CA . THR A 1 106 ? -11.182 -1.271 11.841 1.00 89.94 106 THR A CA 1
ATOM 811 C C . THR A 1 106 ? -9.797 -0.640 11.729 1.00 89.94 106 THR A C 1
ATOM 813 O O . THR A 1 106 ? -9.719 0.591 11.625 1.00 89.94 106 THR A O 1
ATOM 816 N N . PRO A 1 107 ? -8.703 -1.424 11.767 1.00 89.56 107 PRO A N 1
ATOM 817 C CA . PRO A 1 107 ? -7.361 -0.875 11.632 1.00 89.56 107 PRO A CA 1
ATOM 818 C C . PRO A 1 107 ? -7.228 -0.172 10.280 1.00 89.56 107 PRO A C 1
ATOM 820 O O . PRO A 1 107 ? -7.685 -0.669 9.251 1.00 89.56 107 PRO A O 1
ATOM 823 N N . GLY A 1 108 ? -6.620 1.012 10.282 1.00 91.44 108 GLY A N 1
ATOM 824 C CA . GLY A 1 108 ? -6.350 1.725 9.040 1.00 91.44 108 GLY A CA 1
ATOM 825 C C . GLY A 1 108 ? -5.251 1.016 8.258 1.00 91.44 108 GLY A C 1
ATOM 826 O O . GLY A 1 108 ? -4.314 0.489 8.853 1.00 91.44 108 GLY A O 1
ATOM 827 N N . GLN A 1 109 ? -5.340 1.006 6.936 1.00 93.12 109 GLN A N 1
ATOM 828 C CA . GLN A 1 109 ? -4.363 0.321 6.090 1.00 93.12 109 GLN A CA 1
ATOM 829 C C . GLN A 1 109 ? -3.065 1.131 5.940 1.00 93.12 109 GLN A C 1
ATOM 831 O O . GLN A 1 109 ? -2.957 2.272 6.406 1.00 93.12 109 GLN A O 1
ATOM 836 N N . MET A 1 110 ? -2.070 0.528 5.297 1.00 95.56 110 MET A N 1
ATOM 837 C CA . MET A 1 110 ? -0.833 1.163 4.862 1.00 95.56 110 MET A CA 1
ATOM 838 C C . MET A 1 110 ? -0.534 0.790 3.410 1.00 95.56 110 MET A C 1
ATOM 840 O O . MET A 1 110 ? -0.784 -0.333 2.979 1.00 95.56 110 MET A O 1
ATOM 844 N N . VAL A 1 111 ? 0.035 1.736 2.670 1.00 96.62 111 VAL A N 1
ATOM 845 C CA . VAL A 1 111 ? 0.510 1.552 1.298 1.00 96.62 111 VAL A CA 1
ATOM 846 C C . VAL A 1 111 ? 1.922 2.111 1.196 1.00 96.62 111 VAL A C 1
ATOM 848 O O . VAL A 1 111 ? 2.201 3.199 1.700 1.00 96.62 111 VAL A O 1
ATOM 851 N N . LEU A 1 112 ? 2.805 1.379 0.526 1.00 97.88 112 LEU A N 1
ATOM 852 C CA . LEU A 1 112 ? 4.168 1.801 0.227 1.00 97.88 112 LEU A CA 1
ATOM 853 C C . LEU A 1 112 ? 4.295 2.091 -1.268 1.00 97.88 112 LEU A C 1
ATOM 855 O O . LEU A 1 112 ? 3.886 1.283 -2.092 1.00 97.88 112 LEU A O 1
ATOM 859 N N . VAL A 1 113 ? 4.889 3.223 -1.626 1.00 97.19 113 VAL A N 1
ATOM 860 C CA . VAL A 1 113 ? 5.332 3.525 -2.994 1.00 97.19 113 VAL A CA 1
ATOM 861 C C . VAL A 1 113 ? 6.837 3.703 -2.948 1.00 97.19 113 VAL A C 1
ATOM 863 O O . VAL A 1 113 ? 7.318 4.482 -2.129 1.00 97.19 113 VAL A O 1
ATOM 866 N N . ILE A 1 114 ? 7.582 2.986 -3.785 1.00 96.19 114 ILE A N 1
ATOM 867 C CA . ILE A 1 114 ? 9.045 3.040 -3.786 1.00 96.19 114 ILE A CA 1
ATOM 868 C C . ILE A 1 114 ? 9.612 3.073 -5.204 1.00 96.19 114 ILE A C 1
ATOM 870 O O . ILE A 1 114 ? 9.216 2.296 -6.079 1.00 96.19 114 ILE A O 1
ATOM 874 N N . GLU A 1 115 ? 10.585 3.957 -5.400 1.00 94.44 115 GLU A N 1
ATOM 875 C CA . GLU A 1 115 ? 11.435 4.027 -6.580 1.00 94.44 115 GLU A CA 1
ATOM 876 C C . GLU A 1 115 ? 12.901 3.972 -6.146 1.00 94.44 115 GLU A C 1
ATOM 878 O O . GLU A 1 115 ? 13.397 4.861 -5.455 1.00 94.44 115 GLU A O 1
ATOM 883 N N . CYS A 1 116 ? 13.596 2.923 -6.579 1.00 93.81 116 CYS A N 1
ATOM 884 C CA . CYS A 1 116 ? 15.046 2.809 -6.474 1.00 93.81 116 CYS A CA 1
ATOM 885 C C . CYS A 1 116 ? 15.656 2.972 -7.864 1.00 93.81 116 CYS A C 1
ATOM 887 O O . CYS A 1 116 ? 15.161 2.398 -8.830 1.00 93.81 116 CYS A O 1
ATOM 889 N N . VAL A 1 117 ? 16.761 3.696 -7.955 1.00 91.88 117 VAL A N 1
ATOM 890 C CA . VAL A 1 117 ? 17.593 3.829 -9.158 1.00 91.88 117 VAL A CA 1
ATOM 891 C C . VAL A 1 117 ? 18.930 3.092 -9.040 1.00 91.88 117 VAL A C 1
ATOM 893 O O . VAL A 1 117 ? 19.607 2.902 -10.047 1.00 91.88 117 VAL A O 1
ATOM 896 N N . GLU A 1 118 ? 19.270 2.612 -7.841 1.00 93.00 118 GLU A N 1
ATOM 897 C CA . GLU A 1 118 ? 20.415 1.742 -7.569 1.00 93.00 118 GLU A CA 1
ATOM 898 C C . GLU A 1 118 ? 20.022 0.602 -6.605 1.00 93.00 118 GLU A C 1
ATOM 900 O O . GLU A 1 118 ? 19.211 0.822 -5.700 1.00 93.00 118 GLU A O 1
ATOM 905 N N . PRO A 1 119 ? 20.591 -0.613 -6.739 1.00 93.38 119 PRO A N 1
ATOM 906 C CA . PRO A 1 119 ? 20.283 -1.751 -5.863 1.00 93.38 119 PRO A CA 1
ATOM 907 C C . PRO A 1 119 ? 20.470 -1.485 -4.364 1.00 93.38 119 PRO A C 1
ATOM 909 O O . PRO A 1 119 ? 19.645 -1.888 -3.545 1.00 93.38 119 PRO A O 1
ATOM 912 N N . GLN A 1 120 ? 21.529 -0.762 -3.992 1.00 93.62 120 GLN A N 1
ATOM 913 C CA . GLN A 1 120 ? 21.890 -0.478 -2.599 1.00 93.62 120 GLN A CA 1
ATOM 914 C C . GLN A 1 120 ? 20.812 0.343 -1.879 1.00 93.62 120 GLN A C 1
ATOM 916 O O . GLN A 1 120 ? 20.658 0.250 -0.660 1.00 93.62 120 GLN A O 1
ATOM 921 N N . GLN A 1 121 ? 20.023 1.111 -2.633 1.00 94.81 121 GLN A N 1
ATOM 922 C CA . GLN A 1 121 ? 18.939 1.920 -2.092 1.00 94.81 121 GLN A CA 1
ATOM 923 C C . GLN A 1 121 ? 17.800 1.064 -1.525 1.00 94.81 121 GLN A C 1
ATOM 925 O O . GLN A 1 121 ? 17.151 1.493 -0.576 1.00 94.81 121 GLN A O 1
ATOM 930 N N . ALA A 1 122 ? 17.585 -0.154 -2.035 1.00 95.06 122 ALA A N 1
ATOM 931 C CA . ALA A 1 122 ? 16.582 -1.072 -1.494 1.00 95.06 122 ALA A CA 1
ATOM 932 C C . ALA A 1 122 ? 16.942 -1.531 -0.071 1.00 95.06 122 ALA A C 1
ATOM 934 O O . ALA A 1 122 ? 16.088 -1.561 0.815 1.00 95.06 122 ALA A O 1
ATOM 935 N N . THR A 1 123 ? 18.227 -1.812 0.168 1.00 94.69 123 THR A N 1
ATOM 936 C CA . THR A 1 123 ? 18.752 -2.127 1.504 1.00 94.69 123 THR A CA 1
ATOM 937 C C . THR A 1 123 ? 18.567 -0.942 2.454 1.00 94.69 123 THR A C 1
ATOM 939 O O . THR A 1 123 ? 18.020 -1.103 3.541 1.00 94.69 123 THR A O 1
ATOM 942 N N . LEU A 1 124 ? 18.936 0.269 2.021 1.00 94.06 124 LEU A N 1
ATOM 943 C CA . LEU A 1 124 ? 18.764 1.486 2.824 1.00 94.06 124 LEU A CA 1
ATOM 944 C C . LEU A 1 124 ? 17.290 1.800 3.114 1.00 94.06 124 LEU A C 1
ATOM 946 O O . LEU A 1 124 ? 16.957 2.270 4.203 1.00 94.06 124 LEU A O 1
ATOM 950 N N . ALA A 1 125 ? 16.399 1.551 2.152 1.00 93.31 125 ALA A N 1
ATOM 951 C CA . ALA A 1 125 ? 14.965 1.714 2.338 1.00 93.31 125 ALA A CA 1
ATOM 952 C C . ALA A 1 125 ? 14.452 0.773 3.432 1.00 93.31 125 ALA A C 1
ATOM 954 O O . ALA A 1 125 ? 13.707 1.215 4.303 1.00 93.31 125 ALA A O 1
ATOM 955 N N . LEU A 1 126 ? 14.897 -0.487 3.446 1.00 91.69 126 LEU A N 1
ATOM 956 C CA . LEU A 1 126 ? 14.511 -1.447 4.479 1.00 91.69 126 LEU A CA 1
ATOM 957 C C . LEU A 1 126 ? 14.917 -0.994 5.890 1.00 91.69 126 LEU A C 1
ATOM 959 O O . LEU A 1 126 ? 14.144 -1.147 6.829 1.00 91.69 126 LEU A O 1
ATOM 963 N N . GLU A 1 127 ? 16.102 -0.402 6.038 1.00 92.06 127 GLU A N 1
ATOM 964 C CA . GLU A 1 127 ? 16.597 0.092 7.331 1.00 92.06 127 GLU A CA 1
ATOM 965 C C . GLU A 1 127 ? 15.839 1.329 7.840 1.00 92.06 127 GLU A C 1
ATOM 967 O O . GLU A 1 127 ? 15.770 1.574 9.046 1.00 92.06 127 GLU A O 1
ATOM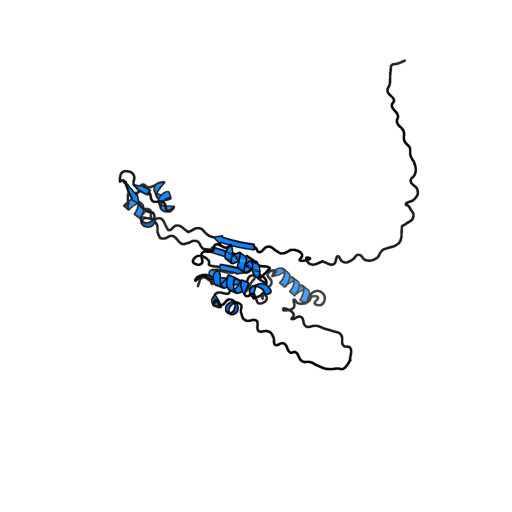 972 N N . ARG A 1 128 ? 15.286 2.140 6.929 1.00 92.69 128 ARG A N 1
ATOM 973 C CA . ARG A 1 128 ? 14.672 3.437 7.256 1.00 92.69 128 ARG A CA 1
ATOM 974 C C . ARG A 1 128 ? 13.149 3.411 7.296 1.00 92.69 128 ARG A C 1
ATOM 976 O O . ARG A 1 128 ? 12.548 4.227 8.000 1.00 92.69 128 ARG A O 1
ATOM 983 N N . LEU A 1 129 ? 12.516 2.526 6.532 1.00 93.44 129 LEU A N 1
ATOM 984 C CA . LEU A 1 129 ? 11.065 2.448 6.438 1.00 93.44 129 LEU A CA 1
ATOM 985 C C . LEU A 1 129 ? 10.475 1.777 7.678 1.00 93.44 129 LEU A C 1
ATOM 987 O O . LEU A 1 129 ? 10.876 0.693 8.086 1.00 93.44 129 LEU A O 1
ATOM 991 N N . LYS A 1 130 ? 9.460 2.423 8.253 1.00 91.25 130 LYS A N 1
ATOM 992 C CA . LYS A 1 130 ? 8.648 1.864 9.335 1.00 91.25 130 LYS A CA 1
ATOM 993 C C . LYS A 1 130 ? 7.305 1.453 8.755 1.00 91.25 130 LYS A C 1
ATOM 995 O O . LYS A 1 130 ? 6.431 2.297 8.561 1.00 91.25 130 LYS A O 1
ATOM 1000 N N . VAL A 1 131 ? 7.171 0.168 8.450 1.00 94.19 131 VAL A N 1
ATOM 1001 C CA . VAL A 1 131 ? 5.940 -0.422 7.919 1.00 94.19 131 VAL A CA 1
ATOM 1002 C C . VAL A 1 131 ? 5.434 -1.501 8.863 1.00 94.19 131 VAL A C 1
ATOM 1004 O O . VAL A 1 131 ? 6.204 -2.318 9.356 1.00 94.19 131 VAL A O 1
ATOM 1007 N N . ASP A 1 132 ? 4.133 -1.476 9.126 1.00 94.94 132 ASP A N 1
ATOM 1008 C CA . ASP A 1 132 ? 3.441 -2.541 9.840 1.00 94.94 132 ASP A CA 1
ATOM 1009 C C . ASP A 1 132 ? 2.901 -3.532 8.805 1.00 94.94 132 ASP A C 1
ATOM 1011 O O . ASP A 1 132 ? 2.033 -3.182 8.000 1.00 94.94 132 ASP A O 1
ATOM 1015 N N . LEU A 1 133 ? 3.447 -4.749 8.796 1.00 95.25 133 LEU A N 1
ATOM 1016 C CA . LEU A 1 133 ? 3.125 -5.771 7.797 1.00 95.25 133 LEU A CA 1
ATOM 1017 C C . LEU A 1 133 ? 1.676 -6.262 7.891 1.00 95.25 133 LEU A C 1
ATOM 1019 O O . LEU A 1 133 ? 1.122 -6.685 6.878 1.00 95.25 133 LEU A O 1
ATOM 1023 N N . ASP A 1 134 ? 1.044 -6.152 9.061 1.00 94.44 134 ASP A N 1
ATOM 1024 C CA . ASP A 1 134 ? -0.360 -6.534 9.242 1.00 94.44 134 ASP A CA 1
ATOM 1025 C C . ASP A 1 134 ? -1.317 -5.489 8.652 1.00 94.44 134 ASP A C 1
ATOM 1027 O O . ASP A 1 134 ? -2.490 -5.766 8.402 1.00 94.44 134 ASP A O 1
ATOM 1031 N N . ARG A 1 135 ? -0.814 -4.275 8.396 1.00 94.38 135 ARG A N 1
ATOM 1032 C CA . ARG A 1 135 ? -1.572 -3.164 7.804 1.00 94.38 135 ARG A CA 1
ATOM 1033 C C . ARG A 1 135 ? -1.175 -2.881 6.358 1.00 94.38 135 ARG A C 1
ATOM 1035 O O . ARG A 1 135 ? -1.931 -2.208 5.658 1.00 94.38 135 ARG A O 1
ATOM 1042 N N . LEU A 1 136 ? -0.008 -3.347 5.914 1.00 96.12 136 LEU A N 1
ATOM 1043 C CA . LEU A 1 136 ? 0.538 -3.079 4.586 1.00 96.12 136 LEU A CA 1
ATOM 1044 C C . LEU A 1 136 ? -0.174 -3.905 3.509 1.00 96.12 136 LEU A C 1
ATOM 1046 O O . LEU A 1 136 ? 0.088 -5.097 3.339 1.00 96.12 136 LEU A O 1
ATOM 1050 N N . THR A 1 137 ? -1.050 -3.254 2.746 1.00 95.25 137 THR A N 1
ATOM 1051 C CA . THR A 1 137 ? -1.866 -3.910 1.715 1.00 95.25 137 THR A CA 1
ATOM 1052 C C . THR A 1 137 ? -1.209 -3.886 0.343 1.00 95.25 137 THR A C 1
ATOM 1054 O O . THR A 1 137 ? -1.178 -4.910 -0.337 1.00 95.25 137 THR A O 1
ATOM 1057 N N . PHE A 1 138 ? -0.628 -2.753 -0.057 1.00 95.75 138 PHE A N 1
ATOM 1058 C CA . PHE A 1 138 ? 0.018 -2.614 -1.363 1.00 95.75 138 PHE A CA 1
ATOM 1059 C C . PHE A 1 138 ? 1.424 -2.032 -1.265 1.00 95.75 138 PHE A C 1
ATOM 1061 O O . PHE A 1 138 ? 1.666 -1.068 -0.536 1.00 95.75 138 PHE A O 1
ATOM 1068 N N . VAL A 1 139 ? 2.326 -2.581 -2.078 1.00 97.31 139 VAL A N 1
ATOM 1069 C CA . VAL A 1 139 ? 3.641 -2.010 -2.372 1.00 97.31 139 VAL A CA 1
ATOM 1070 C C . VAL A 1 139 ? 3.713 -1.718 -3.867 1.00 97.31 139 VAL A C 1
ATOM 1072 O O . VAL A 1 139 ? 3.675 -2.633 -4.682 1.00 97.31 139 VAL A O 1
ATOM 1075 N N . PHE A 1 140 ? 3.799 -0.446 -4.240 1.00 96.19 140 PHE A N 1
ATOM 1076 C CA . PHE A 1 140 ? 3.939 -0.003 -5.622 1.00 96.19 140 PHE A CA 1
ATOM 1077 C C . PHE A 1 140 ? 5.416 0.175 -5.963 1.00 96.19 140 PHE A C 1
ATOM 1079 O O . PHE A 1 140 ? 6.106 1.018 -5.388 1.00 96.19 140 PHE A O 1
ATOM 1086 N N . HIS A 1 141 ? 5.883 -0.615 -6.924 1.00 95.44 141 HIS A N 1
ATOM 1087 C CA . HIS A 1 141 ? 7.263 -0.635 -7.385 1.00 95.44 141 HIS A CA 1
ATOM 1088 C C . HIS A 1 141 ? 7.395 0.192 -8.665 1.00 95.44 141 HIS A C 1
ATOM 1090 O O . HIS A 1 141 ? 7.056 -0.280 -9.752 1.00 95.44 141 HIS A O 1
ATOM 1096 N N . MET A 1 142 ? 7.912 1.415 -8.542 1.00 93.88 142 MET A N 1
ATOM 1097 C CA . MET A 1 142 ? 8.232 2.302 -9.674 1.00 93.88 142 MET A CA 1
ATOM 1098 C C . MET A 1 142 ? 9.704 2.182 -10.111 1.00 93.88 142 MET A C 1
ATOM 1100 O O . MET A 1 142 ? 10.208 2.954 -10.918 1.00 93.88 142 MET A O 1
ATOM 1104 N N . THR A 1 143 ? 10.397 1.174 -9.589 1.00 93.00 143 THR A N 1
ATOM 1105 C CA . THR A 1 143 ? 11.808 0.867 -9.830 1.00 93.00 143 THR A CA 1
ATOM 1106 C C . THR A 1 143 ? 12.041 0.236 -11.218 1.00 93.00 143 THR A C 1
ATOM 1108 O O . THR A 1 143 ? 11.278 -0.646 -11.613 1.00 93.00 143 THR A O 1
ATOM 1111 N N . PRO A 1 144 ? 13.103 0.602 -11.966 1.00 91.56 144 PRO A N 1
ATOM 1112 C CA . PRO A 1 144 ? 13.475 -0.014 -13.243 1.00 91.56 144 PRO A CA 1
ATOM 1113 C C . PRO A 1 144 ? 13.671 -1.542 -13.200 1.00 91.56 144 PRO A C 1
ATOM 1115 O O . PRO A 1 144 ? 14.136 -2.076 -12.189 1.00 91.56 144 PRO A O 1
ATOM 1118 N N . PRO A 1 145 ? 13.429 -2.261 -14.320 1.00 90.19 145 PRO A N 1
ATOM 1119 C CA . PRO A 1 145 ? 13.546 -3.720 -14.362 1.00 90.19 145 PRO A CA 1
ATOM 1120 C C . PRO A 1 145 ? 14.927 -4.241 -13.949 1.00 90.19 145 PRO A C 1
ATOM 1122 O O . PRO A 1 145 ? 15.005 -5.254 -13.265 1.00 90.19 145 PRO A O 1
ATOM 1125 N N . SER A 1 146 ? 16.012 -3.546 -14.305 1.00 91.00 146 SER A N 1
ATOM 1126 C CA . SER A 1 146 ? 17.383 -3.949 -13.952 1.00 91.00 146 SER A CA 1
ATOM 1127 C C . SER A 1 146 ? 17.614 -4.056 -12.444 1.00 91.00 146 SER A C 1
ATOM 1129 O O . SER A 1 146 ? 18.420 -4.871 -12.012 1.00 91.00 146 SER A O 1
ATOM 1131 N N . ILE A 1 147 ? 16.898 -3.260 -11.650 1.00 93.94 147 ILE A N 1
ATOM 1132 C CA . ILE A 1 147 ? 17.036 -3.215 -10.192 1.00 93.94 147 ILE A CA 1
ATOM 1133 C C . ILE A 1 147 ? 16.026 -4.143 -9.530 1.00 93.94 147 ILE A C 1
ATOM 1135 O O . ILE A 1 147 ? 16.375 -4.799 -8.560 1.00 93.94 147 ILE A O 1
ATOM 1139 N N . LEU A 1 148 ? 14.813 -4.284 -10.085 1.00 94.44 148 LEU A N 1
ATOM 1140 C CA . LEU A 1 148 ? 13.848 -5.286 -9.605 1.00 94.44 148 LEU A CA 1
ATOM 1141 C C . LEU A 1 148 ? 14.428 -6.708 -9.601 1.00 94.44 148 LEU A C 1
ATOM 1143 O O . LEU A 1 148 ? 14.000 -7.536 -8.799 1.00 94.44 148 LEU A O 1
ATOM 1147 N N . HIS A 1 149 ? 15.386 -6.977 -10.497 1.00 93.69 149 HIS A N 1
ATOM 1148 C CA . HIS A 1 149 ? 16.062 -8.266 -10.608 1.00 93.69 149 HIS A CA 1
ATOM 1149 C C . HIS A 1 149 ? 17.312 -8.411 -9.724 1.00 93.69 149 HIS A C 1
ATOM 1151 O O . HIS A 1 149 ? 17.989 -9.438 -9.793 1.00 93.69 149 HIS A O 1
ATOM 1157 N N . SER A 1 150 ? 17.654 -7.395 -8.930 1.00 94.94 150 SER A N 1
ATOM 1158 C CA . SER A 1 150 ? 18.800 -7.456 -8.029 1.00 94.94 150 SER A CA 1
ATOM 1159 C C . SER A 1 150 ? 18.460 -8.241 -6.759 1.00 94.94 150 SER A C 1
ATOM 1161 O O . SER A 1 150 ? 17.309 -8.301 -6.318 1.00 94.94 150 SER A O 1
ATOM 1163 N N . GLU A 1 151 ? 19.479 -8.837 -6.143 1.00 95.44 151 GLU A N 1
ATOM 1164 C CA . GLU A 1 151 ? 19.309 -9.605 -4.909 1.00 95.44 151 GLU A CA 1
ATOM 1165 C C . GLU A 1 151 ? 18.918 -8.701 -3.726 1.00 95.44 151 GLU A C 1
ATOM 1167 O O . GLU A 1 151 ? 18.135 -9.083 -2.856 1.00 95.44 151 GLU A O 1
ATOM 1172 N N . GLU A 1 152 ? 19.423 -7.468 -3.714 1.00 96.19 152 GLU A N 1
ATOM 1173 C CA . GLU A 1 152 ? 19.071 -6.437 -2.739 1.00 96.19 152 GLU A CA 1
ATOM 1174 C C . GLU A 1 152 ? 17.584 -6.110 -2.783 1.00 96.19 152 GLU A C 1
ATOM 1176 O O . GLU A 1 152 ? 16.934 -6.049 -1.738 1.00 96.19 152 GLU A O 1
ATOM 1181 N N . TYR A 1 153 ? 17.033 -5.961 -3.989 1.00 96.62 153 TYR A N 1
ATOM 1182 C CA . TYR A 1 153 ? 15.618 -5.677 -4.158 1.00 96.62 153 TYR A CA 1
ATOM 1183 C C . TYR A 1 153 ? 14.747 -6.876 -3.778 1.00 96.62 153 TYR A C 1
ATOM 1185 O O . TYR A 1 153 ? 13.729 -6.703 -3.112 1.00 96.62 153 TYR A O 1
ATOM 1193 N N . ALA A 1 154 ? 15.170 -8.098 -4.120 1.00 96.62 154 ALA A N 1
ATOM 1194 C CA . ALA A 1 154 ? 14.483 -9.319 -3.701 1.00 96.62 154 ALA A CA 1
ATOM 1195 C C . ALA A 1 154 ? 14.418 -9.446 -2.168 1.00 96.62 154 ALA A C 1
ATOM 1197 O O . ALA A 1 154 ? 13.356 -9.731 -1.610 1.00 96.62 154 ALA A O 1
ATOM 1198 N N . ARG A 1 155 ? 15.528 -9.162 -1.468 1.00 96.75 155 ARG A N 1
ATOM 1199 C CA . ARG A 1 155 ? 15.566 -9.120 0.004 1.00 96.75 155 ARG A CA 1
ATOM 1200 C C . ARG A 1 155 ? 14.625 -8.062 0.573 1.00 96.75 155 ARG A C 1
ATOM 1202 O O . ARG A 1 155 ? 13.899 -8.356 1.520 1.00 96.75 155 ARG A O 1
ATOM 1209 N N . PHE A 1 156 ? 14.610 -6.867 -0.015 1.00 97.38 156 PHE A N 1
ATOM 1210 C CA . PHE A 1 156 ? 13.681 -5.805 0.366 1.00 97.38 156 PHE A CA 1
ATOM 1211 C C . PHE A 1 156 ? 12.219 -6.249 0.217 1.00 97.38 156 PHE A C 1
ATOM 1213 O O . PHE A 1 156 ? 11.471 -6.176 1.189 1.00 97.38 156 PHE A O 1
ATOM 1220 N N . VAL A 1 157 ? 11.829 -6.762 -0.957 1.00 97.44 157 VAL A N 1
ATOM 1221 C CA . VAL A 1 157 ? 10.460 -7.229 -1.239 1.00 97.44 157 VAL A CA 1
ATOM 1222 C C . VAL A 1 157 ? 10.027 -8.264 -0.212 1.00 97.44 157 VAL A C 1
ATOM 1224 O O . VAL A 1 157 ? 8.991 -8.096 0.429 1.00 97.44 157 VAL A O 1
ATOM 1227 N N . LYS A 1 158 ? 10.855 -9.288 0.005 1.00 96.25 158 LYS A N 1
ATOM 1228 C CA . LYS A 1 158 ? 10.571 -10.351 0.967 1.00 96.25 158 LYS A CA 1
ATOM 1229 C C . LYS A 1 158 ? 10.373 -9.815 2.386 1.00 96.25 158 LYS A C 1
ATOM 1231 O O . LYS A 1 158 ? 9.485 -10.281 3.091 1.00 96.25 158 LYS A O 1
ATOM 1236 N N . ALA A 1 159 ? 11.166 -8.826 2.797 1.00 96.31 159 ALA A N 1
ATOM 1237 C CA . ALA A 1 159 ? 11.068 -8.232 4.127 1.00 96.31 159 ALA A CA 1
ATOM 1238 C C . ALA A 1 159 ? 9.819 -7.353 4.315 1.00 96.31 159 ALA A C 1
ATOM 1240 O O . ALA A 1 159 ? 9.320 -7.244 5.432 1.00 96.31 159 ALA A O 1
ATOM 1241 N N . VAL A 1 160 ? 9.293 -6.759 3.239 1.00 96.38 160 VAL A N 1
ATOM 1242 C CA . VAL A 1 160 ? 8.048 -5.972 3.271 1.00 96.38 160 VAL A CA 1
ATOM 1243 C C . VAL A 1 160 ? 6.812 -6.780 2.858 1.00 96.38 160 VAL A C 1
ATOM 1245 O O . VAL A 1 160 ? 5.753 -6.199 2.650 1.00 96.38 160 VAL A O 1
ATOM 1248 N N . THR A 1 161 ? 6.918 -8.109 2.741 1.00 96.69 161 THR A N 1
ATOM 1249 C CA . THR A 1 161 ? 5.789 -8.987 2.396 1.00 96.69 161 THR A CA 1
ATOM 1250 C C . THR A 1 161 ? 5.106 -9.507 3.664 1.00 96.69 161 THR A C 1
ATOM 1252 O O . THR A 1 161 ? 5.612 -10.414 4.324 1.00 96.69 161 THR A O 1
ATOM 1255 N N . GLY A 1 162 ? 3.938 -8.953 3.997 1.00 94.00 162 GLY A N 1
ATOM 1256 C CA . GLY A 1 162 ? 3.029 -9.468 5.025 1.00 94.00 162 GLY A CA 1
ATOM 1257 C C . GLY A 1 162 ? 1.950 -10.403 4.468 1.00 94.00 162 GLY A C 1
ATOM 1258 O O . GLY A 1 162 ? 1.873 -10.665 3.267 1.00 94.00 162 GLY A O 1
ATOM 1259 N N . SER A 1 163 ? 1.051 -10.877 5.334 1.00 91.69 163 SER A N 1
ATOM 1260 C CA . SER A 1 163 ? -0.046 -11.783 4.950 1.00 91.69 163 SER A CA 1
ATOM 1261 C C . SER A 1 163 ? -1.010 -11.155 3.934 1.00 91.69 163 SER A C 1
ATOM 1263 O O . SER A 1 163 ? -1.446 -11.843 3.011 1.00 91.69 163 SER A O 1
ATOM 1265 N N . LEU A 1 164 ? -1.258 -9.846 4.033 1.00 90.56 164 LEU A N 1
ATOM 1266 C CA . LEU A 1 164 ? -2.155 -9.080 3.157 1.00 90.56 164 LEU A CA 1
ATOM 1267 C C . LEU A 1 164 ? -1.444 -8.404 1.977 1.00 90.56 164 LEU A C 1
ATOM 1269 O O . LEU A 1 164 ? -2.106 -7.891 1.075 1.00 90.56 164 LEU A O 1
ATOM 1273 N N . THR A 1 165 ? -0.111 -8.378 1.980 1.00 95.69 165 THR A N 1
ATOM 1274 C CA . THR A 1 165 ? 0.654 -7.536 1.062 1.00 95.69 165 THR A CA 1
ATOM 1275 C C . THR A 1 165 ? 0.629 -8.059 -0.369 1.00 95.69 165 THR A C 1
ATOM 1277 O O . THR A 1 165 ? 0.907 -9.236 -0.629 1.00 95.69 165 THR A O 1
ATOM 1280 N N . ARG A 1 166 ? 0.347 -7.147 -1.302 1.00 94.88 166 ARG A N 1
ATOM 1281 C CA . ARG A 1 166 ? 0.461 -7.344 -2.748 1.00 94.88 166 ARG A CA 1
ATOM 1282 C C . ARG A 1 166 ? 1.440 -6.340 -3.354 1.00 94.88 166 ARG A C 1
ATOM 1284 O O . ARG A 1 166 ? 1.422 -5.152 -3.038 1.00 94.88 166 ARG A O 1
ATOM 1291 N N . HIS A 1 167 ? 2.267 -6.826 -4.263 1.00 96.00 167 HIS A N 1
ATOM 1292 C CA . HIS A 1 167 ? 3.308 -6.089 -4.961 1.00 96.00 167 HIS A CA 1
ATOM 1293 C C . HIS A 1 167 ? 2.803 -5.676 -6.335 1.00 96.00 167 HIS A C 1
ATOM 1295 O O . HIS A 1 167 ? 2.572 -6.517 -7.197 1.00 96.00 167 HIS A O 1
ATOM 1301 N N . VAL A 1 168 ? 2.619 -4.381 -6.554 1.00 93.62 168 VAL A N 1
ATOM 1302 C CA . VAL A 1 168 ? 2.130 -3.833 -7.818 1.00 93.62 168 VAL A CA 1
ATOM 1303 C C . VAL A 1 168 ? 3.300 -3.271 -8.608 1.00 93.62 168 VAL A C 1
ATOM 1305 O O . VAL A 1 168 ? 4.006 -2.371 -8.154 1.00 93.62 168 VAL A O 1
ATOM 1308 N N . ILE A 1 169 ? 3.492 -3.788 -9.813 1.00 92.50 169 ILE A N 1
ATOM 1309 C CA . ILE A 1 169 ? 4.597 -3.402 -10.682 1.00 92.50 169 ILE A CA 1
ATOM 1310 C C . ILE A 1 169 ? 4.175 -2.222 -11.553 1.00 92.50 169 ILE A C 1
ATOM 1312 O O . ILE A 1 169 ? 3.349 -2.368 -12.449 1.00 92.50 169 ILE A O 1
ATOM 1316 N N . VAL A 1 170 ? 4.742 -1.043 -11.302 1.00 89.31 170 VAL A N 1
ATOM 1317 C CA . VAL A 1 170 ? 4.399 0.203 -12.005 1.00 89.31 170 VAL A CA 1
ATOM 1318 C C . VAL A 1 170 ? 5.623 0.713 -12.760 1.00 89.31 170 VAL A C 1
ATOM 1320 O O . VAL A 1 170 ? 6.140 1.801 -12.522 1.00 89.31 170 VAL A O 1
ATOM 1323 N N . ASN A 1 171 ? 6.127 -0.114 -13.669 1.00 85.12 171 ASN A N 1
ATOM 1324 C CA . ASN A 1 171 ? 7.283 0.199 -14.500 1.00 85.12 171 ASN A CA 1
ATOM 1325 C C . ASN A 1 171 ? 7.131 -0.431 -15.902 1.00 85.12 171 ASN A C 1
ATOM 1327 O O . ASN A 1 171 ? 6.072 -0.928 -16.277 1.00 85.12 171 ASN A O 1
ATOM 1331 N N . GLN A 1 172 ? 8.221 -0.447 -16.671 1.00 74.81 172 GLN A N 1
ATOM 1332 C CA . GLN A 1 172 ? 8.275 -1.030 -18.017 1.00 74.81 172 GLN A CA 1
ATOM 1333 C C . GLN A 1 172 ? 8.608 -2.538 -18.042 1.00 74.81 172 GLN A C 1
ATOM 1335 O O . GLN A 1 172 ? 9.017 -3.045 -19.080 1.00 74.81 172 GLN A O 1
ATOM 1340 N N . SER A 1 173 ? 8.503 -3.260 -16.919 1.00 72.19 173 SER A N 1
ATOM 1341 C CA . SER A 1 173 ? 8.822 -4.703 -16.861 1.00 72.19 173 SER A CA 1
ATOM 1342 C C . SER A 1 173 ? 7.666 -5.619 -17.277 1.00 72.19 173 SER A C 1
ATOM 1344 O O . SER A 1 173 ? 7.893 -6.804 -17.500 1.00 72.19 173 SER A O 1
ATOM 1346 N N . GLY A 1 174 ? 6.443 -5.089 -17.376 1.00 70.12 174 GLY A N 1
ATOM 1347 C CA . GLY A 1 174 ? 5.267 -5.835 -17.825 1.00 70.12 174 GLY A CA 1
ATOM 1348 C C . GLY A 1 174 ? 5.137 -5.922 -19.348 1.00 70.12 174 GLY A C 1
ATOM 1349 O O . GLY A 1 174 ? 5.881 -5.290 -20.100 1.00 70.12 174 GLY A O 1
ATOM 1350 N N . SER A 1 175 ? 4.141 -6.685 -19.808 1.00 68.12 175 SER A N 1
ATOM 1351 C CA . SER A 1 175 ? 3.742 -6.675 -21.216 1.00 68.12 175 SER A CA 1
ATOM 1352 C C . SER A 1 175 ? 3.319 -5.262 -21.643 1.00 68.12 175 SER A C 1
ATOM 1354 O O . SER A 1 175 ? 2.753 -4.523 -20.830 1.00 68.12 175 SER A O 1
ATOM 1356 N N . PRO A 1 176 ? 3.542 -4.876 -22.913 1.00 64.94 176 PRO A N 1
ATOM 1357 C CA . PRO A 1 176 ? 2.994 -3.638 -23.442 1.00 64.94 176 PRO A CA 1
ATOM 1358 C C . PRO A 1 176 ? 1.490 -3.571 -23.191 1.00 64.94 176 PRO A C 1
ATOM 1360 O O . PRO A 1 176 ? 0.790 -4.580 -23.238 1.00 64.94 176 PRO A O 1
ATOM 1363 N N . VAL A 1 177 ? 0.995 -2.367 -22.935 1.00 65.62 177 VAL A N 1
ATOM 1364 C CA . VAL A 1 177 ? -0.439 -2.144 -22.777 1.00 65.62 177 VAL A CA 1
ATOM 1365 C C . VAL A 1 177 ? -1.110 -2.320 -24.136 1.00 65.62 177 VAL A C 1
ATOM 1367 O O . VAL A 1 177 ? -0.729 -1.651 -25.097 1.00 65.62 177 VAL A O 1
ATOM 1370 N N . ASP A 1 178 ? -2.142 -3.160 -24.202 1.00 64.12 178 ASP A N 1
ATOM 1371 C CA . ASP A 1 178 ? -2.886 -3.425 -25.444 1.00 64.12 178 ASP A CA 1
ATOM 1372 C C . ASP A 1 178 ? -3.620 -2.183 -25.980 1.00 64.12 178 ASP A C 1
ATOM 1374 O O . ASP A 1 178 ? -3.936 -2.079 -27.166 1.00 64.12 178 ASP A O 1
ATOM 1378 N N . VAL A 1 179 ? -3.907 -1.220 -25.097 1.00 69.00 179 VAL A N 1
ATOM 1379 C CA . VAL A 1 179 ? -4.661 -0.004 -25.407 1.00 69.00 179 VAL A CA 1
ATOM 1380 C C . VAL A 1 179 ? -3.860 1.232 -25.016 1.00 69.00 179 VAL A C 1
ATOM 1382 O O . VAL A 1 179 ? -3.492 1.427 -23.859 1.00 69.00 179 VAL A O 1
ATOM 1385 N N . SER A 1 180 ? -3.648 2.121 -25.986 1.00 74.62 180 SER A N 1
ATOM 1386 C CA . SER A 1 180 ? -3.048 3.430 -25.731 1.00 74.62 180 SER A CA 1
ATOM 1387 C C . SER A 1 180 ? -3.920 4.256 -24.776 1.00 74.62 180 SER A C 1
ATOM 1389 O O . SER A 1 180 ? -5.127 4.378 -25.019 1.00 74.62 180 SER A O 1
ATOM 1391 N N . PRO A 1 181 ? -3.338 4.904 -23.746 1.00 73.88 181 PRO A N 1
ATOM 1392 C CA . PRO A 1 181 ? -4.086 5.819 -22.885 1.00 73.88 181 PRO A CA 1
ATOM 1393 C C . PRO A 1 181 ? -4.638 7.022 -23.667 1.00 73.88 181 PRO A C 1
ATOM 1395 O O . PRO A 1 181 ? -5.667 7.590 -23.308 1.00 73.88 181 PRO A O 1
ATOM 1398 N N . PHE A 1 182 ? -4.015 7.368 -24.797 1.00 81.19 182 PHE A N 1
ATOM 1399 C CA . PHE A 1 182 ? -4.465 8.422 -25.702 1.00 81.19 182 PHE A CA 1
ATOM 1400 C C . PHE A 1 182 ? -5.377 7.847 -26.789 1.00 81.19 182 PHE A C 1
ATOM 1402 O O . PHE A 1 182 ? -5.033 7.814 -27.977 1.00 81.19 182 PHE A O 1
ATOM 1409 N N . VAL A 1 183 ? -6.558 7.377 -26.384 1.00 82.25 183 VAL A N 1
ATOM 1410 C CA . VAL A 1 183 ? -7.504 6.674 -27.269 1.00 82.25 183 VAL A CA 1
ATOM 1411 C C . VAL A 1 183 ? -7.875 7.516 -28.494 1.00 82.25 183 VAL A C 1
ATOM 1413 O O . VAL A 1 183 ? -7.857 7.014 -29.616 1.00 82.25 183 VAL A O 1
ATOM 1416 N N . HIS A 1 184 ? -8.178 8.805 -28.309 1.00 84.31 184 HIS A N 1
ATOM 1417 C CA . HIS A 1 184 ? -8.601 9.673 -29.412 1.00 84.31 184 HIS A CA 1
ATOM 1418 C C . HIS A 1 184 ? -7.463 9.952 -30.404 1.00 84.31 184 HIS A C 1
ATOM 1420 O O . HIS A 1 184 ? -7.654 9.822 -31.611 1.00 84.31 184 HIS A O 1
ATOM 1426 N N . ALA A 1 185 ? -6.256 10.236 -29.903 1.00 87.31 185 ALA A N 1
ATOM 1427 C CA . ALA A 1 185 ? -5.074 10.414 -30.744 1.00 87.31 185 ALA A CA 1
ATOM 1428 C C . ALA A 1 185 ? -4.731 9.132 -31.519 1.00 87.31 185 ALA A C 1
ATOM 1430 O O . ALA A 1 185 ? -4.371 9.196 -32.691 1.00 87.31 185 ALA A O 1
ATOM 1431 N N . SER A 1 186 ? -4.906 7.963 -30.897 1.00 85.19 186 SER A N 1
ATOM 1432 C CA . SER A 1 186 ? -4.673 6.666 -31.543 1.00 85.19 186 SER A CA 1
ATOM 1433 C C . SER A 1 186 ? -5.693 6.387 -32.652 1.00 85.19 186 SER A C 1
ATOM 1435 O O . SER A 1 186 ? -5.311 5.924 -33.725 1.00 85.19 186 SER A O 1
ATOM 1437 N N . LYS A 1 187 ? -6.972 6.740 -32.443 1.00 87.44 187 LYS A N 1
ATOM 1438 C CA . LYS A 1 187 ? -8.018 6.676 -33.480 1.00 87.44 187 LYS A CA 1
ATOM 1439 C C . LYS A 1 187 ? -7.727 7.623 -34.643 1.00 87.44 187 LYS A C 1
ATOM 1441 O O . LYS A 1 187 ? -7.791 7.201 -35.793 1.00 87.44 187 LYS A O 1
ATOM 1446 N N . LEU A 1 188 ? -7.369 8.874 -34.351 1.00 90.44 188 LEU A N 1
ATOM 1447 C CA . LEU A 1 188 ? -7.004 9.852 -35.375 1.00 90.44 188 LEU A CA 1
ATOM 1448 C C . LEU A 1 188 ? -5.780 9.386 -36.168 1.00 90.44 188 LEU A C 1
ATOM 1450 O O . LEU A 1 188 ? -5.798 9.413 -37.392 1.00 90.44 188 LEU A O 1
ATOM 1454 N N . ARG A 1 189 ? -4.739 8.892 -35.489 1.00 87.81 189 ARG A N 1
ATOM 1455 C CA . ARG A 1 189 ? -3.551 8.335 -36.145 1.00 87.81 189 ARG A CA 1
ATOM 1456 C C . ARG A 1 189 ? -3.905 7.150 -37.042 1.00 87.81 189 ARG A C 1
ATOM 1458 O O . ARG A 1 189 ? -3.357 7.060 -38.133 1.00 87.81 189 ARG A O 1
ATOM 1465 N N . ARG A 1 190 ? -4.810 6.265 -36.609 1.00 88.75 190 ARG A N 1
ATOM 1466 C CA . ARG A 1 190 ? -5.305 5.149 -37.431 1.00 88.75 190 ARG A CA 1
ATOM 1467 C C . ARG A 1 190 ? -6.021 5.655 -38.682 1.00 88.75 190 ARG A C 1
ATOM 1469 O O . ARG A 1 190 ? -5.675 5.225 -39.770 1.00 88.75 190 ARG A O 1
ATOM 1476 N N . PHE A 1 191 ? -6.927 6.619 -38.537 1.00 92.50 191 PHE A N 1
ATOM 1477 C CA . PHE A 1 191 ? -7.603 7.246 -39.674 1.00 92.50 191 PHE A CA 1
ATOM 1478 C C . PHE A 1 191 ? -6.612 7.897 -40.655 1.00 92.50 191 PHE A C 1
ATOM 1480 O O . PHE A 1 191 ? -6.690 7.674 -41.858 1.00 92.50 191 PHE A O 1
ATOM 1487 N N . LEU A 1 192 ? -5.635 8.655 -40.148 1.00 93.12 192 LEU A N 1
ATOM 1488 C CA . LEU A 1 192 ? -4.602 9.290 -40.972 1.00 93.12 192 LEU A CA 1
ATOM 1489 C C . LEU A 1 192 ? -3.675 8.270 -41.650 1.00 93.12 192 LEU A C 1
ATOM 1491 O O . LEU A 1 192 ? -3.269 8.489 -42.790 1.00 93.12 192 LEU A O 1
ATOM 1495 N N . HIS A 1 193 ? -3.365 7.157 -40.979 1.00 91.38 193 HIS A N 1
ATOM 1496 C CA . HIS A 1 193 ? -2.642 6.032 -41.574 1.00 91.38 193 HIS A CA 1
ATOM 1497 C C . HIS A 1 193 ? -3.415 5.435 -42.747 1.00 91.38 193 HIS A C 1
ATOM 1499 O O . HIS A 1 193 ? -2.818 5.197 -43.789 1.00 91.38 193 HIS A O 1
ATOM 1505 N N . ASP A 1 194 ? -4.727 5.241 -42.606 1.00 92.81 194 ASP A N 1
ATOM 1506 C CA . ASP A 1 194 ? -5.560 4.679 -43.672 1.00 92.81 194 ASP A CA 1
ATOM 1507 C C . ASP A 1 194 ? -5.652 5.628 -44.893 1.00 92.81 194 ASP A C 1
ATOM 1509 O O . ASP A 1 194 ? -5.830 5.163 -46.017 1.00 92.81 194 ASP A O 1
ATOM 1513 N N . LEU A 1 195 ? -5.475 6.945 -44.698 1.00 94.50 195 LEU A N 1
ATOM 1514 C CA . LEU A 1 195 ? -5.425 7.939 -45.780 1.00 94.50 195 LEU A CA 1
ATOM 1515 C C . LEU A 1 195 ? -4.045 8.055 -46.449 1.00 94.50 195 LEU A C 1
ATOM 1517 O O . LEU A 1 195 ? -3.963 8.104 -47.675 1.00 94.50 195 LEU A O 1
ATOM 1521 N N . ILE A 1 196 ? -2.964 8.171 -45.665 1.00 93.25 196 ILE A N 1
ATOM 1522 C CA . ILE A 1 196 ? -1.601 8.412 -46.177 1.00 93.25 196 ILE A CA 1
ATOM 1523 C C . ILE A 1 196 ? -0.571 7.578 -45.382 1.00 93.25 196 ILE A C 1
ATOM 1525 O O . ILE A 1 196 ? 0.184 8.125 -44.565 1.00 93.25 196 ILE A O 1
ATOM 1529 N N . PRO A 1 197 ? -0.481 6.254 -45.632 1.00 87.50 197 PRO A N 1
ATOM 1530 C CA . PRO A 1 197 ? 0.375 5.349 -44.859 1.00 87.50 197 PRO A CA 1
ATOM 1531 C C . PRO A 1 197 ? 1.867 5.730 -44.788 1.00 87.50 197 PRO A C 1
ATOM 1533 O O . PRO A 1 197 ? 2.448 5.581 -43.712 1.00 87.50 197 PRO A O 1
ATOM 1536 N N . PRO A 1 198 ? 2.515 6.240 -45.862 1.00 89.75 198 PRO A N 1
ATOM 1537 C CA . PRO A 1 198 ? 3.934 6.609 -45.805 1.00 89.75 198 PRO A CA 1
ATOM 1538 C C . PRO A 1 198 ? 4.232 7.773 -44.851 1.00 89.75 198 PRO A C 1
ATOM 1540 O O . PRO A 1 198 ? 5.330 7.852 -44.308 1.00 89.75 198 PRO A O 1
ATOM 1543 N N . VAL A 1 199 ? 3.263 8.673 -44.647 1.00 91.25 199 VAL A N 1
ATOM 1544 C CA . VAL A 1 199 ? 3.400 9.836 -43.753 1.00 91.25 199 VAL A CA 1
ATOM 1545 C C . VAL A 1 199 ? 3.014 9.464 -42.322 1.00 91.25 199 VAL A C 1
ATOM 1547 O O . VAL A 1 199 ? 3.652 9.906 -41.367 1.00 91.25 199 VAL A O 1
ATOM 1550 N N . PHE A 1 200 ? 2.001 8.612 -42.163 1.00 88.94 200 PHE A N 1
ATOM 1551 C CA . PHE A 1 200 ? 1.521 8.145 -40.866 1.00 88.94 200 PHE A CA 1
ATOM 1552 C C . PHE A 1 200 ? 1.692 6.630 -40.759 1.00 88.94 200 PHE A C 1
ATOM 1554 O O . PHE A 1 200 ? 0.736 5.903 -41.005 1.00 88.94 200 PHE A O 1
ATOM 1561 N N . PRO A 1 201 ? 2.873 6.110 -40.382 1.00 82.25 201 PRO A N 1
ATOM 1562 C CA . PRO A 1 201 ? 3.083 4.670 -40.287 1.00 82.25 201 PRO A CA 1
ATOM 1563 C C . PRO A 1 201 ? 2.256 4.049 -39.154 1.00 82.25 201 PRO A C 1
ATOM 1565 O O . PRO A 1 201 ? 1.993 4.691 -38.122 1.00 82.25 201 PRO A O 1
ATOM 1568 N N . PHE A 1 202 ? 1.879 2.781 -39.341 1.00 74.94 202 PHE A N 1
ATOM 1569 C CA . PHE A 1 202 ? 1.156 2.003 -38.337 1.00 74.94 202 PHE A CA 1
ATOM 1570 C C . PHE A 1 202 ? 1.979 1.964 -37.038 1.00 74.94 202 PHE A C 1
ATOM 1572 O O . PHE A 1 202 ? 3.205 1.846 -37.116 1.00 74.94 202 PHE A O 1
ATOM 1579 N N . PRO A 1 203 ? 1.363 2.099 -35.847 1.00 65.12 203 PRO A N 1
ATOM 1580 C CA . P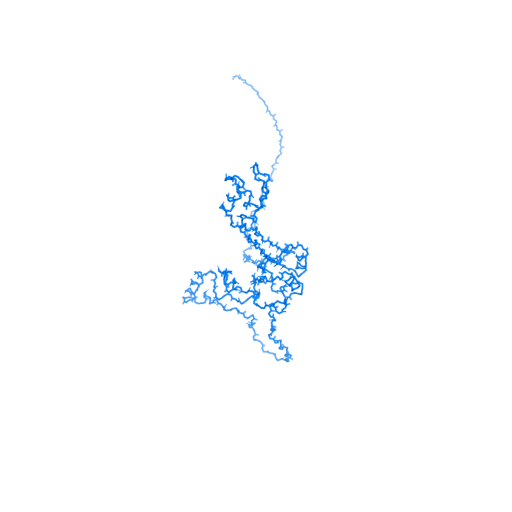RO A 1 203 ? 2.087 1.898 -34.601 1.00 65.12 203 PRO A CA 1
ATOM 1581 C C . PRO A 1 203 ? 2.580 0.452 -34.581 1.00 65.12 203 PRO A C 1
ATOM 1583 O O . PRO A 1 203 ? 1.795 -0.485 -34.459 1.00 65.12 203 PRO A O 1
ATOM 1586 N N . SER A 1 204 ? 3.878 0.263 -34.787 1.00 55.88 204 SER A N 1
ATOM 1587 C CA . SER A 1 204 ? 4.495 -1.049 -34.699 1.00 55.88 204 SER A CA 1
ATOM 1588 C C . SER A 1 204 ? 4.241 -1.609 -33.299 1.00 55.88 204 SER A C 1
ATOM 1590 O O . SER A 1 204 ? 4.585 -0.967 -32.305 1.00 55.88 204 SER A O 1
ATOM 1592 N N . SER A 1 205 ? 3.664 -2.816 -33.239 1.00 47.78 205 SER A N 1
ATOM 1593 C CA . SER A 1 205 ? 3.884 -3.766 -32.137 1.00 47.78 205 SER A CA 1
ATOM 1594 C C . SER A 1 205 ? 5.348 -3.671 -31.691 1.00 47.78 205 SER A C 1
ATOM 1596 O O . SER A 1 205 ? 6.186 -3.470 -32.576 1.00 47.78 205 SER A O 1
ATOM 1598 N N . PRO A 1 206 ? 5.675 -3.776 -30.383 1.00 43.69 206 PRO A N 1
ATOM 1599 C CA . PRO A 1 206 ? 7.041 -3.613 -29.880 1.00 43.69 206 PRO A CA 1
ATOM 1600 C C . PRO A 1 206 ? 8.027 -4.315 -30.807 1.00 43.69 206 PRO A C 1
ATOM 1602 O O . PRO A 1 206 ? 8.003 -5.534 -30.962 1.00 43.69 206 PRO A O 1
ATOM 1605 N N . VAL A 1 207 ? 8.826 -3.508 -31.497 1.00 34.50 207 VAL A N 1
ATOM 1606 C CA . VAL A 1 207 ? 9.827 -3.985 -32.438 1.00 34.50 207 VAL A CA 1
ATOM 1607 C C . VAL A 1 207 ? 10.891 -4.680 -31.591 1.00 34.50 207 VAL A C 1
ATOM 1609 O O . VAL A 1 207 ? 11.519 -3.999 -30.775 1.00 34.50 207 VAL A O 1
ATOM 1612 N N . PRO A 1 208 ? 11.136 -5.997 -31.731 1.00 33.81 208 PRO A N 1
ATOM 1613 C CA . PRO A 1 208 ? 12.434 -6.505 -31.334 1.00 33.81 208 PRO A CA 1
ATOM 1614 C C . PRO A 1 208 ? 13.437 -5.787 -32.234 1.00 33.81 208 PRO A C 1
ATOM 1616 O O . PRO A 1 208 ? 13.279 -5.790 -33.454 1.00 33.81 208 PRO A O 1
ATOM 1619 N N . LEU A 1 209 ? 14.418 -5.108 -31.638 1.00 36.16 209 LEU A N 1
ATOM 1620 C CA . LEU A 1 209 ? 15.517 -4.473 -32.361 1.00 36.16 209 LEU A CA 1
ATOM 1621 C C . LEU A 1 209 ? 16.273 -5.550 -33.157 1.00 36.16 209 LEU A C 1
ATOM 1623 O O . LEU A 1 209 ? 17.253 -6.113 -32.680 1.00 36.16 209 LEU A O 1
ATOM 1627 N N . SER A 1 210 ? 15.805 -5.853 -34.365 1.00 34.00 210 SER A N 1
ATOM 1628 C CA . SER A 1 210 ? 16.545 -6.603 -35.367 1.00 34.00 210 SER A CA 1
ATOM 1629 C C . SER A 1 210 ? 17.020 -5.634 -36.438 1.00 34.00 210 SER A C 1
ATOM 1631 O O . SER A 1 210 ? 16.252 -4.877 -37.027 1.00 34.00 210 SER A O 1
ATOM 1633 N N . SER A 1 211 ? 18.327 -5.675 -36.603 1.00 38.75 211 SER A N 1
ATOM 1634 C CA . SER A 1 211 ? 19.222 -4.875 -37.415 1.00 38.75 211 SER A CA 1
ATOM 1635 C C . SER A 1 211 ? 18.963 -4.900 -38.929 1.00 38.75 211 SER A C 1
ATOM 1637 O O . SER A 1 211 ? 18.219 -5.728 -39.453 1.00 38.75 211 SER A O 1
ATOM 1639 N N . THR A 1 212 ? 19.773 -4.069 -39.605 1.00 35.09 212 THR A N 1
ATOM 1640 C CA . THR A 1 212 ? 20.248 -4.132 -41.010 1.00 35.09 212 THR A CA 1
ATOM 1641 C C . THR A 1 212 ? 19.520 -3.168 -41.976 1.00 35.09 212 THR A C 1
ATOM 1643 O O . THR A 1 212 ? 18.376 -2.815 -41.704 1.00 35.09 212 THR A O 1
ATOM 1646 N N . PRO A 1 213 ? 20.183 -2.626 -43.033 1.00 42.06 213 PRO A N 1
ATOM 1647 C CA . PRO A 1 213 ? 20.958 -3.386 -44.020 1.00 42.06 213 PRO A CA 1
ATOM 1648 C C . PRO A 1 213 ? 22.331 -2.806 -44.391 1.00 42.06 213 PRO A C 1
ATOM 1650 O O . PRO A 1 213 ? 22.519 -1.598 -44.482 1.00 42.06 213 PRO A O 1
ATOM 1653 N N . SER A 1 214 ? 23.272 -3.687 -44.728 1.00 32.25 214 SER A N 1
ATOM 1654 C CA . SER A 1 214 ? 24.132 -3.489 -45.901 1.00 32.25 214 SER A CA 1
ATOM 1655 C C . SER A 1 214 ? 24.737 -4.822 -46.310 1.00 32.25 214 SER A C 1
ATOM 1657 O O . SER A 1 214 ? 25.587 -5.385 -45.626 1.00 32.25 214 SER A O 1
ATOM 1659 N N . ALA A 1 215 ? 24.248 -5.328 -47.438 1.00 35.09 215 ALA A N 1
ATOM 1660 C CA . ALA A 1 215 ? 24.882 -6.399 -48.172 1.00 35.09 215 ALA A CA 1
ATOM 1661 C C . ALA A 1 215 ? 26.192 -5.869 -48.765 1.00 35.09 215 ALA A C 1
ATOM 1663 O O . ALA A 1 215 ? 26.174 -4.999 -49.633 1.00 35.09 215 ALA A O 1
ATOM 1664 N N . VAL A 1 216 ? 27.316 -6.423 -48.324 1.00 33.16 216 VAL A N 1
ATOM 1665 C CA . VAL A 1 216 ? 28.532 -6.482 -49.132 1.00 33.16 216 VAL A CA 1
ATOM 1666 C C . VAL A 1 216 ? 29.067 -7.899 -49.001 1.00 33.16 216 VAL A C 1
ATOM 1668 O O . VAL A 1 216 ? 29.258 -8.412 -47.901 1.00 33.16 216 VAL A O 1
ATOM 1671 N N . SER A 1 217 ? 29.203 -8.550 -50.149 1.00 37.88 217 SER A N 1
ATOM 1672 C CA . SER A 1 217 ? 29.657 -9.927 -50.289 1.00 37.88 217 SER A CA 1
ATOM 1673 C C . SER A 1 217 ? 31.111 -10.055 -49.826 1.00 37.88 217 SER A C 1
ATOM 1675 O O . SER A 1 217 ? 31.969 -9.303 -50.285 1.00 37.88 217 SER A O 1
ATOM 1677 N N . GLY A 1 218 ? 31.389 -11.002 -48.931 1.00 29.28 218 GLY A N 1
ATOM 1678 C CA . GLY A 1 218 ? 32.734 -11.307 -48.449 1.00 29.28 218 GLY A CA 1
ATOM 1679 C C . GLY A 1 218 ? 32.712 -12.482 -47.476 1.00 29.28 218 GLY A C 1
ATOM 1680 O O . GLY A 1 218 ? 32.229 -12.373 -46.356 1.00 29.28 218 GLY A O 1
ATOM 1681 N N . THR A 1 219 ? 33.196 -13.628 -47.935 1.00 36.78 219 THR A N 1
ATOM 1682 C CA . THR A 1 219 ? 33.357 -14.887 -47.196 1.00 36.78 219 THR A CA 1
ATOM 1683 C C . THR A 1 219 ? 34.234 -14.742 -45.946 1.00 36.78 219 THR A C 1
ATOM 1685 O O . THR A 1 219 ? 35.340 -14.227 -46.081 1.00 36.78 219 THR A O 1
ATOM 1688 N N . LEU A 1 220 ? 33.803 -15.281 -44.789 1.00 30.73 220 LEU A N 1
ATOM 1689 C CA . LEU A 1 220 ? 34.536 -16.250 -43.935 1.00 30.73 220 LEU A CA 1
ATOM 1690 C C . LEU A 1 220 ? 33.939 -16.387 -42.509 1.00 30.73 220 LEU A C 1
ATOM 1692 O O . LEU A 1 220 ? 33.718 -15.408 -41.808 1.00 30.73 220 LEU A O 1
ATOM 1696 N N . SER A 1 221 ? 33.772 -17.656 -42.104 1.00 31.98 221 SER A N 1
ATOM 1697 C CA . SER A 1 221 ? 33.734 -18.242 -40.744 1.00 31.98 221 SER A CA 1
ATOM 1698 C C . SER A 1 221 ? 32.723 -17.753 -39.688 1.00 31.98 221 SER A C 1
ATOM 1700 O O . SER A 1 221 ? 32.871 -16.697 -39.080 1.00 31.98 221 SER A O 1
ATOM 1702 N N . HIS A 1 222 ? 31.780 -18.650 -39.365 1.00 34.62 222 HIS A N 1
ATOM 1703 C CA . HIS A 1 222 ? 31.000 -18.690 -38.121 1.00 34.62 222 HIS A CA 1
ATOM 1704 C C . HIS A 1 222 ? 31.894 -18.753 -36.867 1.00 34.62 222 HIS A C 1
ATOM 1706 O O . HIS A 1 222 ? 32.930 -19.419 -36.879 1.00 34.62 222 HIS A O 1
ATOM 1712 N N . PRO A 1 223 ? 31.420 -18.185 -35.745 1.00 36.47 223 PRO A N 1
ATOM 1713 C CA . PRO A 1 223 ? 31.002 -19.060 -34.652 1.00 36.47 223 PRO A CA 1
ATOM 1714 C C . PRO A 1 223 ? 29.578 -18.742 -34.181 1.00 36.47 223 PRO A C 1
ATOM 1716 O O . PRO A 1 223 ? 29.223 -17.614 -33.840 1.00 36.47 223 PRO A O 1
ATOM 1719 N N . SER A 1 224 ? 28.747 -19.777 -34.164 1.00 37.00 224 SER A N 1
ATOM 1720 C CA . SER A 1 224 ? 27.379 -19.774 -33.661 1.00 37.00 224 SER A CA 1
ATOM 1721 C C . SER A 1 224 ? 27.385 -19.691 -32.131 1.00 37.00 224 SER A C 1
ATOM 1723 O O . SER A 1 224 ? 27.492 -20.697 -31.440 1.00 37.00 224 SER A O 1
ATOM 1725 N N . SER A 1 225 ? 27.230 -18.481 -31.597 1.00 35.31 225 SER A N 1
ATOM 1726 C CA . SER A 1 225 ? 26.735 -18.254 -30.238 1.00 35.31 225 SER A CA 1
ATOM 1727 C C . SER A 1 225 ? 25.251 -17.908 -30.333 1.00 35.31 225 SER A C 1
ATOM 1729 O O . SER A 1 225 ? 24.865 -16.739 -30.314 1.00 35.31 225 SER A O 1
ATOM 1731 N N . LEU A 1 226 ? 24.411 -18.934 -30.475 1.00 38.34 226 LEU A N 1
ATOM 1732 C CA . LEU A 1 226 ? 22.978 -18.815 -30.220 1.00 38.34 226 LEU A CA 1
ATOM 1733 C C . LEU A 1 226 ? 22.804 -18.634 -28.709 1.00 38.34 226 LEU A C 1
ATOM 1735 O O . LEU A 1 226 ? 22.767 -19.610 -27.962 1.00 38.34 226 LEU A O 1
ATOM 1739 N N . SER A 1 227 ? 22.734 -17.387 -28.241 1.00 37.53 227 SER A N 1
ATOM 1740 C CA . SER A 1 227 ? 22.132 -17.126 -26.941 1.00 37.53 227 SER A CA 1
ATOM 1741 C C . SER A 1 227 ? 20.646 -17.442 -27.074 1.00 37.53 227 SER A C 1
ATOM 1743 O O . SER A 1 227 ? 19.908 -16.784 -27.807 1.00 37.53 227 SER A O 1
ATOM 1745 N N . SER A 1 228 ? 20.208 -18.498 -26.393 1.00 36.72 228 SER A N 1
ATOM 1746 C CA . SER A 1 228 ? 18.790 -18.773 -26.178 1.00 36.72 228 SER A CA 1
ATOM 1747 C C . SER A 1 228 ? 18.072 -17.492 -25.727 1.00 36.72 228 SER A C 1
ATOM 1749 O O . SER A 1 228 ? 18.691 -16.677 -25.029 1.00 36.72 228 SER A O 1
ATOM 1751 N N . PRO A 1 229 ? 16.779 -17.296 -26.049 1.00 40.09 229 PRO A N 1
ATOM 1752 C CA . PRO A 1 229 ? 15.998 -16.264 -25.383 1.00 40.09 229 PRO A CA 1
ATOM 1753 C C . PRO A 1 229 ? 16.110 -16.541 -23.885 1.00 40.09 229 PRO A C 1
ATOM 1755 O O . PRO A 1 229 ? 15.705 -17.605 -23.416 1.00 40.09 229 PRO A O 1
ATOM 1758 N N . ARG A 1 230 ? 16.765 -15.641 -23.144 1.00 45.44 230 ARG A N 1
ATOM 1759 C CA . ARG A 1 230 ? 16.870 -15.748 -21.692 1.00 45.44 230 ARG A CA 1
ATOM 1760 C C . ARG A 1 230 ? 15.435 -15.682 -21.190 1.00 45.44 230 ARG A C 1
ATOM 1762 O O . ARG A 1 230 ? 14.853 -14.604 -21.166 1.00 45.44 230 ARG A O 1
ATOM 1769 N N . VAL A 1 231 ? 14.859 -16.840 -20.869 1.00 46.00 231 VAL A N 1
ATOM 1770 C CA . VAL A 1 231 ? 13.609 -16.937 -20.123 1.00 46.00 231 VAL A CA 1
ATOM 1771 C C . VAL A 1 231 ? 13.901 -16.225 -18.812 1.00 46.00 231 VAL A C 1
ATOM 1773 O O . VAL A 1 231 ? 14.607 -16.743 -17.949 1.00 46.00 231 VAL A O 1
ATOM 1776 N N . THR A 1 232 ? 13.504 -14.962 -18.726 1.00 67.25 232 THR A N 1
ATOM 1777 C CA . THR A 1 232 ? 13.587 -14.200 -17.491 1.00 67.25 232 THR A CA 1
ATOM 1778 C C . THR A 1 232 ? 12.597 -14.848 -16.545 1.00 67.25 232 THR A C 1
ATOM 1780 O O . THR A 1 232 ? 11.395 -14.814 -16.798 1.00 67.25 232 THR A O 1
ATOM 1783 N N . GLN A 1 233 ? 13.124 -15.505 -15.512 1.00 77.25 233 GLN A N 1
ATOM 1784 C CA . GLN A 1 233 ? 12.344 -16.003 -14.383 1.00 77.25 233 GLN A CA 1
ATOM 1785 C C . GLN A 1 233 ? 11.352 -14.924 -13.910 1.00 77.25 233 GLN A C 1
ATOM 1787 O O . GLN A 1 233 ? 11.718 -13.741 -13.905 1.00 77.25 233 GLN A O 1
ATOM 1792 N N . PRO A 1 234 ? 10.109 -15.287 -13.557 1.00 87.75 234 PRO A N 1
ATOM 1793 C CA . PRO A 1 234 ? 9.131 -14.314 -13.090 1.00 87.75 234 PRO A CA 1
ATOM 1794 C C . PRO A 1 234 ? 9.611 -13.657 -11.787 1.00 87.75 234 PRO A C 1
ATOM 1796 O O . PRO A 1 234 ? 10.370 -14.246 -11.012 1.00 87.75 234 PRO A O 1
ATOM 1799 N N . LEU A 1 235 ? 9.179 -12.414 -11.540 1.00 91.19 235 LEU A N 1
ATOM 1800 C CA . LEU A 1 235 ? 9.605 -11.665 -10.349 1.00 91.19 235 LEU A CA 1
ATOM 1801 C C . LEU A 1 235 ? 9.166 -12.350 -9.050 1.00 91.19 235 LEU A C 1
ATOM 1803 O O . LEU A 1 235 ? 9.886 -12.270 -8.063 1.00 91.19 235 LEU A O 1
ATOM 1807 N N . SER A 1 236 ? 8.032 -13.053 -9.059 1.00 92.75 236 SER A N 1
ATOM 1808 C CA . SER A 1 236 ? 7.545 -13.852 -7.930 1.00 92.75 236 SER A CA 1
ATOM 1809 C C . SER A 1 236 ? 8.580 -14.872 -7.453 1.00 92.75 236 SER A C 1
ATOM 1811 O O . SER A 1 236 ? 8.924 -14.896 -6.271 1.00 92.75 236 SER A O 1
ATOM 1813 N N . ASP A 1 237 ? 9.140 -15.646 -8.384 1.00 92.50 237 ASP A N 1
ATOM 1814 C CA . ASP A 1 237 ? 10.130 -16.684 -8.096 1.00 92.50 237 ASP A CA 1
ATOM 1815 C C . ASP A 1 237 ? 11.430 -16.059 -7.591 1.00 92.50 237 ASP A C 1
ATOM 1817 O O . ASP A 1 237 ? 12.006 -16.514 -6.603 1.00 92.50 237 ASP A O 1
ATOM 1821 N N . LEU A 1 238 ? 11.863 -14.970 -8.235 1.00 92.75 238 LEU A N 1
ATOM 1822 C CA . LEU A 1 238 ? 13.072 -14.249 -7.847 1.00 92.75 238 LEU A CA 1
ATOM 1823 C C . LEU A 1 238 ? 12.963 -13.633 -6.447 1.00 92.75 238 LEU A C 1
ATOM 1825 O O . LEU A 1 238 ? 13.933 -13.620 -5.690 1.00 92.75 238 LEU A O 1
ATOM 1829 N N . TRP A 1 239 ? 11.792 -13.113 -6.098 1.00 95.06 239 TRP A N 1
ATOM 1830 C CA . TRP A 1 239 ? 11.530 -12.515 -4.792 1.00 95.06 239 TRP A CA 1
ATOM 1831 C C . TRP A 1 239 ? 11.171 -13.551 -3.726 1.00 95.06 239 TRP A C 1
ATOM 1833 O O . TRP A 1 239 ? 11.174 -13.236 -2.535 1.00 95.06 239 TRP A O 1
ATOM 1843 N N . GLY A 1 240 ? 10.897 -14.794 -4.129 1.00 93.25 240 GLY A N 1
ATOM 1844 C CA . GLY A 1 240 ? 10.445 -15.850 -3.233 1.00 93.25 240 GLY A CA 1
ATOM 1845 C C . GLY A 1 240 ? 9.081 -15.543 -2.613 1.00 93.25 240 GLY A C 1
ATOM 1846 O O . GLY A 1 240 ? 8.872 -15.835 -1.435 1.00 93.25 240 GLY A O 1
ATOM 1847 N N . VAL A 1 241 ? 8.184 -14.925 -3.386 1.00 93.75 241 VAL A N 1
ATOM 1848 C CA . VAL A 1 241 ? 6.797 -14.630 -3.003 1.00 93.75 241 VAL 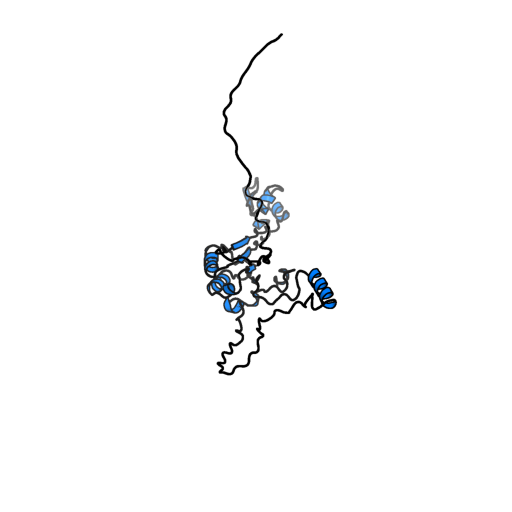A CA 1
ATOM 1849 C C . VAL A 1 241 ? 5.834 -15.367 -3.930 1.00 93.75 241 VAL A C 1
ATOM 1851 O O . VAL A 1 241 ? 6.170 -15.699 -5.063 1.00 93.75 241 VAL A O 1
ATOM 1854 N N . GLU A 1 242 ? 4.619 -15.627 -3.457 1.00 91.88 242 GLU A N 1
ATOM 1855 C CA . GLU A 1 242 ? 3.582 -16.256 -4.278 1.00 91.88 242 GLU A CA 1
ATOM 1856 C C . GLU A 1 242 ? 3.258 -15.393 -5.507 1.00 91.88 242 GLU A C 1
ATOM 1858 O O . GLU A 1 242 ? 3.074 -14.182 -5.386 1.00 91.88 242 GLU A O 1
ATOM 1863 N N . ASP A 1 243 ? 3.111 -16.016 -6.679 1.00 86.88 243 ASP A N 1
ATOM 1864 C CA . ASP A 1 243 ? 2.787 -15.315 -7.933 1.00 86.88 243 ASP A CA 1
ATOM 1865 C C . ASP A 1 243 ? 1.501 -14.479 -7.827 1.00 86.88 243 ASP A C 1
ATOM 1867 O O . ASP A 1 243 ? 1.452 -13.336 -8.272 1.00 86.88 243 ASP A O 1
ATOM 1871 N N . ALA A 1 244 ? 0.499 -14.974 -7.089 1.00 84.94 244 ALA A N 1
ATOM 1872 C CA . ALA A 1 244 ? -0.752 -14.258 -6.823 1.00 84.94 244 ALA A CA 1
ATOM 1873 C C . ALA A 1 244 ? -0.571 -12.915 -6.083 1.00 84.94 244 ALA A C 1
ATOM 1875 O O . ALA A 1 244 ? -1.485 -12.085 -6.076 1.00 84.94 244 ALA A O 1
ATOM 1876 N N . ARG A 1 245 ? 0.590 -12.689 -5.452 1.00 90.94 245 ARG A N 1
ATOM 1877 C CA . ARG A 1 245 ? 0.929 -11.434 -4.771 1.00 90.94 245 ARG A CA 1
ATOM 1878 C C . ARG A 1 245 ? 1.569 -10.419 -5.702 1.00 90.94 245 ARG A C 1
ATOM 1880 O O . ARG A 1 245 ? 1.584 -9.247 -5.339 1.00 90.94 245 ARG A O 1
ATOM 1887 N N . VAL A 1 246 ? 2.075 -10.819 -6.867 1.00 92.56 246 VAL A N 1
ATOM 1888 C CA . VAL A 1 246 ? 2.693 -9.908 -7.835 1.00 92.56 246 VAL A CA 1
ATOM 1889 C C . VAL A 1 246 ? 1.667 -9.527 -8.897 1.00 92.56 246 VAL A C 1
ATOM 1891 O O . VAL A 1 246 ? 1.165 -10.350 -9.653 1.00 92.56 246 VAL A O 1
ATOM 1894 N N . VAL A 1 247 ? 1.335 -8.242 -8.956 1.00 89.69 247 VAL A N 1
ATOM 1895 C CA . VAL A 1 247 ? 0.293 -7.709 -9.828 1.00 89.69 247 VAL A CA 1
ATOM 1896 C C . VAL A 1 247 ? 0.914 -6.828 -10.901 1.00 89.69 247 VAL A C 1
ATOM 1898 O O . VAL A 1 247 ? 1.518 -5.793 -10.617 1.00 89.69 247 VAL A O 1
ATOM 1901 N N . TYR A 1 248 ? 0.684 -7.213 -12.154 1.00 86.50 248 TYR A N 1
ATOM 1902 C CA . TYR A 1 248 ? 1.033 -6.427 -13.331 1.00 86.50 248 TYR A CA 1
ATOM 1903 C C . TYR A 1 248 ? -0.218 -5.704 -13.860 1.00 86.50 248 TYR A C 1
ATOM 1905 O O . TYR A 1 248 ? -1.188 -6.361 -14.259 1.00 86.50 248 TYR A O 1
ATOM 1913 N N . PRO A 1 249 ? -0.245 -4.359 -13.869 1.00 76.31 249 PRO A N 1
ATOM 1914 C CA . PRO A 1 249 ? -1.346 -3.594 -14.436 1.00 76.31 249 PRO A CA 1
ATOM 1915 C C . PRO A 1 249 ? -1.550 -3.899 -15.920 1.00 76.31 249 PRO A C 1
ATOM 1917 O O . PRO A 1 249 ? -0.640 -3.757 -16.728 1.00 76.31 249 PRO A O 1
ATOM 1920 N N . ARG A 1 250 ? -2.782 -4.266 -16.292 1.00 67.69 250 ARG A N 1
ATOM 1921 C CA . ARG A 1 250 ? -3.169 -4.514 -17.694 1.00 67.69 250 ARG A CA 1
ATOM 1922 C C . ARG A 1 250 ? -3.511 -3.235 -18.470 1.00 67.69 250 ARG A C 1
ATOM 1924 O O . ARG A 1 250 ? -3.660 -3.273 -19.684 1.00 67.69 250 ARG A O 1
ATOM 1931 N N . SER A 1 251 ? -3.685 -2.108 -17.776 1.00 62.47 251 SER A N 1
ATOM 1932 C CA . SER A 1 251 ? -4.006 -0.805 -18.364 1.00 62.47 251 SER A CA 1
ATOM 1933 C C . SER A 1 251 ? -3.419 0.328 -17.531 1.00 62.47 251 SER A C 1
ATOM 1935 O O . SER A 1 251 ? -3.520 0.313 -16.306 1.00 62.47 251 SER A O 1
ATOM 1937 N N . LEU A 1 252 ? -2.862 1.337 -18.207 1.00 58.91 252 LEU A N 1
ATOM 1938 C CA . LEU A 1 252 ? -2.369 2.573 -17.583 1.00 58.91 252 LEU A CA 1
ATOM 1939 C C . LEU A 1 252 ? -3.496 3.540 -17.187 1.00 58.91 252 LEU A C 1
ATOM 1941 O O . LEU A 1 252 ? -3.251 4.489 -16.452 1.00 58.91 252 LEU A O 1
ATOM 1945 N N . VAL A 1 253 ? -4.717 3.339 -17.697 1.00 53.88 253 VAL A N 1
ATOM 1946 C CA . VAL A 1 253 ? -5.821 4.308 -17.553 1.00 53.88 253 VAL A CA 1
ATOM 1947 C C . VAL A 1 253 ? -6.687 4.018 -16.331 1.00 53.88 253 VAL A C 1
ATOM 1949 O O . VAL A 1 253 ? -7.234 4.934 -15.723 1.00 53.88 253 VAL A O 1
ATOM 1952 N N . LYS A 1 254 ? -6.841 2.741 -15.974 1.00 58.62 254 LYS A N 1
ATOM 1953 C CA . LYS A 1 254 ? -7.675 2.324 -14.849 1.00 58.62 254 LYS A CA 1
ATOM 1954 C C . LYS A 1 254 ? -7.059 1.108 -14.176 1.00 58.62 254 LYS A C 1
ATOM 1956 O O . LYS A 1 254 ? -7.002 0.034 -14.772 1.00 58.62 254 LYS A O 1
ATOM 1961 N N . PHE A 1 255 ? -6.662 1.288 -12.922 1.00 62.94 255 PHE A N 1
ATOM 1962 C CA . PHE A 1 255 ? -6.265 0.202 -12.040 1.00 62.94 255 PHE A CA 1
ATOM 1963 C C . PHE A 1 255 ? -7.351 0.026 -10.980 1.00 62.94 255 PHE A C 1
ATOM 1965 O O . PHE A 1 255 ? -7.537 0.884 -10.120 1.00 62.94 255 PHE A O 1
ATOM 1972 N N . ASP A 1 256 ? -8.137 -1.041 -11.108 1.00 64.06 256 ASP A N 1
ATOM 1973 C CA . ASP A 1 256 ? -9.253 -1.315 -10.206 1.00 64.06 256 ASP A CA 1
ATOM 1974 C C . ASP A 1 256 ? -8.808 -2.257 -9.084 1.00 64.06 256 ASP A C 1
ATOM 1976 O O . ASP A 1 256 ? -8.835 -3.482 -9.225 1.00 64.06 256 ASP A O 1
ATOM 1980 N N . LEU A 1 257 ? -8.378 -1.664 -7.970 1.00 65.88 257 LEU A N 1
ATOM 1981 C CA . LEU A 1 257 ? -7.920 -2.396 -6.789 1.00 65.88 257 LEU A CA 1
ATOM 1982 C C . LEU A 1 257 ? -9.038 -3.206 -6.117 1.00 65.88 257 LEU A C 1
ATOM 1984 O O . LEU A 1 257 ? -8.732 -4.191 -5.455 1.00 65.88 257 LEU A O 1
ATOM 1988 N N . SER A 1 258 ? -10.317 -2.865 -6.332 1.00 65.25 258 SER A N 1
ATOM 1989 C CA . SER A 1 258 ? -11.439 -3.612 -5.737 1.00 65.25 258 SER A CA 1
ATOM 1990 C C . SER A 1 258 ? -11.511 -5.056 -6.239 1.00 65.25 258 SER A C 1
ATOM 1992 O O . SER A 1 258 ? -11.968 -5.956 -5.540 1.00 65.25 258 SER A O 1
ATOM 1994 N N . THR A 1 259 ? -10.985 -5.314 -7.440 1.00 59.88 259 THR A N 1
ATOM 1995 C CA . THR A 1 259 ? -10.900 -6.668 -8.004 1.00 59.88 259 THR A CA 1
ATOM 1996 C C . THR A 1 259 ? -9.876 -7.555 -7.296 1.00 59.88 259 THR A C 1
ATOM 1998 O O . THR A 1 259 ? -9.920 -8.777 -7.449 1.00 59.88 259 THR A O 1
ATOM 2001 N N . LEU A 1 260 ? -8.970 -6.949 -6.521 1.00 59.00 260 LEU A N 1
ATOM 2002 C CA . LEU A 1 260 ? -7.935 -7.636 -5.763 1.00 59.00 260 LEU A CA 1
ATOM 2003 C C . LEU A 1 260 ? -8.409 -8.012 -4.351 1.00 59.00 260 LEU A C 1
ATOM 2005 O O . LEU A 1 260 ? -7.796 -8.875 -3.747 1.00 59.00 260 LEU A O 1
ATOM 2009 N N . GLU A 1 261 ? -9.508 -7.465 -3.832 1.00 55.09 261 GLU A N 1
ATOM 2010 C CA . GLU A 1 261 ? -9.999 -7.750 -2.468 1.00 55.09 261 GLU A CA 1
ATOM 2011 C C . GLU A 1 261 ? -10.768 -9.087 -2.325 1.00 55.09 261 GLU A C 1
ATOM 2013 O O . GLU A 1 261 ? -11.627 -9.218 -1.455 1.00 55.09 261 GLU A O 1
ATOM 2018 N N . LYS A 1 262 ? -10.482 -10.091 -3.164 1.00 40.66 262 LYS A N 1
ATOM 2019 C CA . LYS A 1 262 ? -11.043 -11.448 -3.024 1.00 40.66 262 LYS A CA 1
ATOM 2020 C C . LYS A 1 262 ? -10.169 -12.356 -2.174 1.00 40.66 262 LYS A C 1
ATOM 2022 O O . LYS A 1 262 ? -8.934 -12.332 -2.393 1.00 40.66 262 LYS A O 1
#

Foldseek 3Di:
DDDDDDDDDDDDDDDDDDDPPPPDPDDDPDDPDPPPCPPDPPPDQDDKDKDKDWDAWAFFDFAVVLCVVVVADPDPVSVCLSVQHWDARPPPRDIDTNVSGGPHIHGIAMEMEIEDPDLVVLVVCQVPDDDDLVRYQEYEYQYDPVNLLDLSVLVSCLSSHHPRYAYEYDYPPDAPQPADPPNVVLVVLVVVCVVPVVVRPDPDDPDPPDDDDDDDDDDDDDDDPPPDPPPPDDSCVSSVHDPLRYDYDNDPNDDDCVVNPD

pLDDT: mean 74.31, std 24.7, range [25.86, 97.88]

Sequence (262 aa):
MPTDAGGQVRTDFGGEKDEDERRSTEKKAGHLGVSKWQGEQRDQPRDCVAYVLSWPQIPGRFFPDKAKALRVPVGPLFGRLKNGESIEVPGEGRIVTPDQVCGPGTPGQMVLVIECVEPQQATLALERLKVDLDRLTFVFHMTPPSILHSEEYARFVKAVTGSLTRHVIVNQSGSPVDVSPFVHASKLRRFLHDLIPPVFPFPSSPVPLSSTPSAVSGTLSHPSSLSSPRVTQPLSDLWGVEDARVVYPRSLVKFDLSTLEK

Radius of gyration: 36.26 Å; chains: 1; bounding box: 66×117×91 Å

Organism: NCBI:txid943120